Protein AF-A0A7S1MJ74-F1 (afdb_monomer)

Mean predicted aligned error: 15.21 Å

Radius of gyration: 23.69 Å; Cα contacts (8 Å, |Δi|>4): 285; chains: 1; bounding box: 49×56×58 Å

Organism: Alexandrium catenella (NCBI:txid2925)

Secondary structure (DSSP, 8-state):
------HHHHHHHHHHHHHHHHH---HHHHHHHHHHHHHHHTT-HHHHHHHHHHHHHH-TT-HHHHHHHHHHHHHHHHHS-SS--S-PPPPSSEEEEEEEE-TTSTTS--EEEEEEEE-TTS-EEEEEEEHHHHHHT----EEEE-HHHHHHHHHHHHHHHHH-TT-BSS-S-TT--S-SSPPEEEEEEETT---EEEEESS-HHHHHHHHHHHHHHHHTT--

Structure (mmCIF, N/CA/C/O backbone):
data_AF-A0A7S1MJ74-F1
#
_entry.id   AF-A0A7S1MJ74-F1
#
loop_
_atom_site.group_PDB
_atom_site.id
_atom_site.type_symbol
_atom_site.label_atom_id
_atom_site.label_alt_id
_atom_site.label_comp_id
_atom_site.label_asym_id
_atom_site.label_entity_id
_atom_site.label_seq_id
_atom_site.pdbx_PDB_ins_code
_atom_site.Cartn_x
_atom_site.Cartn_y
_atom_site.Cartn_z
_atom_site.occupancy
_atom_site.B_iso_or_equiv
_atom_site.auth_seq_id
_atom_site.auth_comp_id
_atom_site.auth_asym_id
_atom_site.auth_atom_id
_atom_site.pdbx_PDB_model_num
ATOM 1 N N . MET A 1 1 ? 7.301 38.097 -23.806 1.00 43.94 1 MET A N 1
ATOM 2 C CA . MET A 1 1 ? 6.920 36.871 -23.071 1.00 43.94 1 MET A CA 1
ATOM 3 C C . MET A 1 1 ? 6.854 35.722 -24.063 1.00 43.94 1 MET A C 1
ATOM 5 O O . MET A 1 1 ? 5.976 35.738 -24.909 1.00 43.94 1 MET A O 1
ATOM 9 N N . SER A 1 2 ? 7.781 34.767 -24.001 1.00 39.81 2 SER A N 1
ATOM 10 C CA . SER A 1 2 ? 7.619 33.467 -24.663 1.00 39.81 2 SER A CA 1
ATOM 11 C C . SER A 1 2 ? 8.256 32.416 -23.759 1.00 39.81 2 SER A C 1
ATOM 13 O O . SER A 1 2 ? 9.428 32.536 -23.403 1.00 39.81 2 SER A O 1
ATOM 15 N N . ARG A 1 3 ? 7.436 31.487 -23.259 1.00 42.16 3 ARG A N 1
ATOM 16 C CA . ARG A 1 3 ? 7.827 30.467 -22.280 1.00 42.16 3 ARG A CA 1
ATOM 17 C C . ARG A 1 3 ? 8.556 29.324 -22.984 1.00 42.16 3 ARG A C 1
ATOM 19 O O . ARG A 1 3 ? 8.124 28.844 -24.025 1.00 42.16 3 ARG A O 1
ATOM 26 N N . ALA A 1 4 ? 9.643 28.893 -22.355 1.00 49.34 4 ALA A N 1
ATOM 27 C CA . ALA A 1 4 ? 10.414 27.704 -22.673 1.00 49.34 4 ALA A CA 1
ATOM 28 C C . ALA A 1 4 ? 9.536 26.438 -22.704 1.00 49.34 4 ALA A C 1
ATOM 30 O O . ALA A 1 4 ? 8.756 26.194 -21.785 1.00 49.34 4 ALA A O 1
ATOM 31 N N . SER A 1 5 ? 9.676 25.613 -23.744 1.00 47.03 5 SER A N 1
ATOM 32 C CA . SER A 1 5 ? 9.124 24.243 -23.784 1.00 47.03 5 SER A CA 1
ATOM 33 C C . SER A 1 5 ? 9.980 23.256 -24.600 1.00 47.03 5 SER A C 1
ATOM 35 O O . SER A 1 5 ? 9.534 22.154 -24.890 1.00 47.03 5 SER A O 1
ATOM 37 N N . THR A 1 6 ? 11.220 23.598 -24.966 1.00 46.31 6 THR A N 1
ATOM 38 C CA . THR A 1 6 ? 12.045 22.790 -25.893 1.00 46.31 6 THR A CA 1
ATOM 39 C C . THR A 1 6 ? 13.003 21.793 -25.229 1.00 46.31 6 THR A C 1
ATOM 41 O O . THR A 1 6 ? 13.598 20.979 -25.925 1.00 46.31 6 THR A O 1
ATOM 44 N N . SER A 1 7 ? 13.153 21.794 -23.900 1.00 55.94 7 SER A N 1
ATOM 45 C CA . SER A 1 7 ? 14.239 21.044 -23.241 1.00 55.94 7 SER A CA 1
ATOM 46 C C . SER A 1 7 ? 13.987 19.535 -23.071 1.00 55.94 7 SER A C 1
ATOM 48 O O . SER A 1 7 ? 14.937 18.761 -23.113 1.00 55.94 7 SER A O 1
ATOM 50 N N . THR A 1 8 ? 12.740 19.081 -22.915 1.00 51.50 8 THR A N 1
ATOM 51 C CA . THR A 1 8 ? 12.438 17.658 -22.641 1.00 51.50 8 THR A CA 1
ATOM 52 C C . THR A 1 8 ? 12.180 16.820 -23.892 1.00 51.50 8 THR A C 1
ATOM 54 O O . THR A 1 8 ? 12.336 15.601 -23.848 1.00 51.50 8 THR A O 1
ATOM 57 N N . SER A 1 9 ? 11.797 17.449 -25.009 1.00 56.25 9 SER A N 1
ATOM 58 C CA . SER A 1 9 ? 11.616 16.750 -26.289 1.00 56.25 9 SER A CA 1
ATOM 59 C C . SER A 1 9 ? 12.957 16.368 -26.912 1.00 56.25 9 SER A C 1
ATOM 61 O O . SER A 1 9 ? 13.076 15.263 -27.432 1.00 56.25 9 SER A O 1
ATOM 63 N N . SER A 1 10 ? 13.973 17.234 -26.792 1.00 64.38 10 SER A N 1
ATOM 64 C CA . SER A 1 10 ? 15.303 16.956 -27.347 1.00 64.38 10 SER A CA 1
ATOM 65 C C . SER A 1 10 ? 15.966 15.775 -26.632 1.00 64.38 10 SER A C 1
ATOM 67 O O . SER A 1 10 ? 16.351 14.827 -27.301 1.00 64.38 10 SER A O 1
ATOM 69 N N . CYS A 1 11 ? 15.965 15.718 -25.291 1.00 65.31 11 CYS A N 1
ATOM 70 C CA . CYS A 1 11 ? 16.653 14.621 -24.589 1.00 65.31 11 CYS A CA 1
ATOM 71 C C . CYS A 1 11 ? 16.028 13.236 -24.838 1.00 65.31 11 CYS A C 1
ATOM 73 O O . CYS A 1 11 ? 16.711 12.213 -24.752 1.00 65.31 11 CYS A O 1
ATOM 75 N N . ARG A 1 12 ? 14.726 13.189 -25.152 1.00 74.69 12 ARG A N 1
ATOM 76 C CA . ARG A 1 12 ? 14.026 11.952 -25.511 1.00 74.69 12 ARG A CA 1
ATOM 77 C C . ARG A 1 12 ? 14.415 11.490 -26.910 1.00 74.69 12 ARG A C 1
ATOM 79 O O . ARG A 1 12 ? 14.633 10.299 -27.114 1.00 74.69 12 ARG A O 1
ATOM 86 N N . GLU A 1 13 ? 14.457 12.406 -27.868 1.00 79.00 13 GLU A N 1
ATOM 87 C CA . GLU A 1 13 ? 14.846 12.090 -29.243 1.00 79.00 13 GLU A CA 1
ATOM 88 C C . GLU A 1 13 ? 16.326 11.710 -29.328 1.00 79.00 13 GLU A C 1
ATOM 90 O O . GLU A 1 13 ? 16.648 10.732 -30.000 1.00 79.00 13 GLU A O 1
ATOM 95 N N . ASP A 1 14 ? 17.182 12.378 -28.552 1.00 80.94 14 ASP A N 1
ATOM 96 C CA . ASP A 1 14 ? 18.611 12.076 -28.445 1.00 80.94 14 ASP A CA 1
ATOM 97 C C . ASP A 1 14 ? 18.848 10.665 -27.871 1.00 80.94 14 ASP A C 1
ATOM 99 O O . ASP A 1 14 ? 19.636 9.896 -28.422 1.00 80.94 14 ASP A O 1
ATOM 103 N N . ASN A 1 15 ? 18.105 10.265 -26.829 1.00 78.12 15 ASN A N 1
ATOM 104 C CA . ASN A 1 15 ? 18.181 8.904 -26.276 1.00 78.12 15 ASN A CA 1
ATOM 105 C C . ASN A 1 15 ? 17.670 7.837 -27.251 1.00 78.12 15 ASN A C 1
ATOM 107 O O . ASN A 1 15 ? 18.287 6.787 -27.416 1.00 78.12 15 ASN A O 1
ATOM 111 N N . ILE A 1 16 ? 16.554 8.099 -27.937 1.00 85.12 16 ILE A N 1
ATOM 112 C CA . ILE A 1 16 ? 16.034 7.164 -28.942 1.00 85.12 16 ILE A CA 1
ATOM 113 C C . ILE A 1 16 ? 17.048 7.006 -30.086 1.00 85.12 16 ILE A C 1
ATOM 115 O O . ILE A 1 16 ? 17.321 5.882 -30.508 1.00 85.12 16 ILE A O 1
ATOM 119 N N . ALA A 1 17 ? 17.648 8.103 -30.556 1.00 85.12 17 ALA A N 1
ATOM 120 C CA . ALA A 1 17 ? 18.680 8.080 -31.589 1.00 85.12 17 ALA A CA 1
ATOM 121 C C . ALA A 1 17 ? 19.947 7.337 -31.133 1.00 85.12 17 ALA A C 1
ATOM 123 O O . ALA A 1 17 ? 20.528 6.573 -31.911 1.00 85.12 17 ALA A O 1
ATOM 124 N N . TYR A 1 18 ? 20.345 7.502 -29.869 1.00 86.12 18 TYR A N 1
ATOM 125 C CA . TYR A 1 18 ? 21.451 6.760 -29.272 1.00 86.12 18 TYR A CA 1
ATOM 126 C C . TYR A 1 18 ? 21.197 5.248 -29.302 1.00 86.12 18 TYR A C 1
ATOM 128 O O . TYR A 1 18 ? 22.049 4.502 -29.781 1.00 86.12 18 TYR A O 1
ATOM 136 N N . PHE A 1 19 ? 20.013 4.790 -28.890 1.00 84.75 19 PHE A N 1
ATOM 137 C CA . PHE A 1 19 ? 19.680 3.362 -28.877 1.00 84.75 19 PHE A CA 1
ATOM 138 C C . PHE A 1 19 ? 19.541 2.760 -30.276 1.00 84.75 19 PHE A C 1
ATOM 140 O O . PHE A 1 19 ? 19.975 1.632 -30.517 1.00 84.75 19 PHE A O 1
ATOM 147 N N . MET A 1 20 ? 18.982 3.514 -31.223 1.00 89.12 20 MET A N 1
ATOM 148 C CA . MET A 1 20 ? 18.904 3.073 -32.616 1.00 89.12 20 MET A CA 1
ATOM 149 C C . MET A 1 20 ? 20.298 2.923 -33.239 1.00 89.12 20 MET A C 1
ATOM 151 O O . MET A 1 20 ? 20.579 1.914 -33.882 1.00 89.12 20 MET A O 1
ATOM 155 N N . SER A 1 21 ? 21.185 3.902 -33.030 1.00 84.50 21 SER A N 1
ATOM 156 C CA . SER A 1 21 ? 22.529 3.894 -33.624 1.00 84.50 21 SER A CA 1
ATOM 157 C C . SER A 1 21 ? 23.482 2.916 -32.936 1.00 84.50 21 SER A C 1
ATOM 159 O O . SER A 1 21 ? 24.170 2.153 -33.608 1.00 84.50 21 SER A O 1
ATOM 161 N N . SER A 1 22 ? 23.499 2.901 -31.605 1.00 78.88 22 SER A N 1
ATOM 162 C CA . SER A 1 22 ? 24.468 2.130 -30.825 1.00 78.88 22 SER A CA 1
ATOM 163 C C . SER A 1 22 ? 24.096 0.658 -30.702 1.00 78.88 22 SER A C 1
ATOM 165 O O . SER A 1 22 ? 24.973 -0.169 -30.465 1.00 78.88 22 SER A O 1
ATOM 167 N N . HIS A 1 23 ? 22.806 0.314 -30.765 1.00 75.62 23 HIS A N 1
ATOM 168 C CA . HIS A 1 23 ? 22.325 -1.045 -30.469 1.00 75.62 23 HIS A CA 1
ATOM 169 C C . HIS A 1 23 ? 21.552 -1.667 -31.638 1.00 75.62 23 HIS A C 1
ATOM 171 O O . HIS A 1 23 ? 21.008 -2.760 -31.497 1.00 75.62 23 HIS A O 1
ATOM 177 N N . GLY A 1 24 ? 21.502 -0.985 -32.790 1.00 83.56 24 GLY A N 1
ATOM 178 C CA . GLY A 1 24 ? 20.823 -1.472 -33.992 1.00 83.56 24 GLY A CA 1
ATOM 179 C C . GLY A 1 24 ? 19.318 -1.670 -33.804 1.00 83.56 24 GLY A C 1
ATOM 180 O O . GLY A 1 24 ? 18.709 -2.472 -34.510 1.00 83.56 24 GLY A O 1
ATOM 181 N N . LEU A 1 25 ? 18.724 -0.983 -32.826 1.00 90.25 25 LEU A N 1
ATOM 182 C CA . LEU A 1 25 ? 17.316 -1.137 -32.491 1.00 90.25 25 LEU A CA 1
ATOM 183 C C . LEU A 1 25 ? 16.441 -0.382 -33.490 1.00 90.25 25 LEU A C 1
ATOM 185 O O . LEU A 1 25 ? 16.777 0.711 -33.948 1.00 90.25 25 LEU A O 1
ATOM 189 N N . ASP A 1 26 ? 15.266 -0.935 -33.781 1.00 91.81 26 ASP A N 1
ATOM 190 C CA . ASP A 1 26 ? 14.216 -0.154 -34.423 1.00 91.81 26 ASP A CA 1
ATOM 191 C C . ASP A 1 26 ? 13.689 0.925 -33.462 1.00 91.81 26 ASP A C 1
ATOM 193 O O . ASP A 1 26 ? 13.859 0.859 -32.239 1.00 91.81 26 ASP A O 1
ATOM 197 N N . ARG A 1 27 ? 13.026 1.936 -34.025 1.00 89.19 27 ARG A N 1
ATOM 198 C CA . ARG A 1 27 ? 12.541 3.095 -33.270 1.00 89.19 27 ARG A CA 1
ATOM 199 C C . ARG A 1 27 ? 11.572 2.716 -32.148 1.00 89.19 27 ARG A C 1
ATOM 201 O O . ARG A 1 27 ? 11.570 3.385 -31.114 1.00 89.19 27 ARG A O 1
ATOM 208 N N . ASP A 1 28 ? 10.754 1.683 -32.326 1.00 90.25 28 ASP A N 1
ATOM 2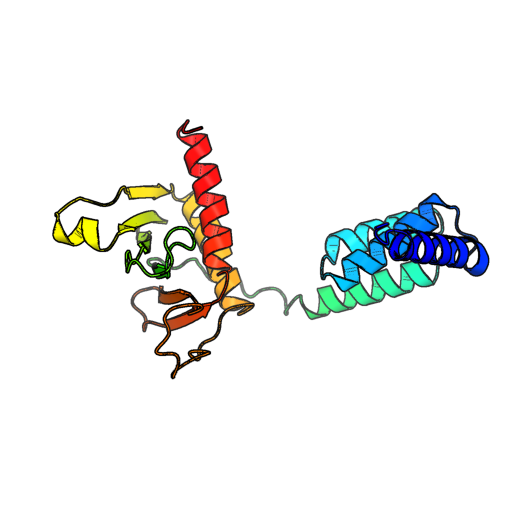09 C CA . ASP A 1 28 ? 9.807 1.262 -31.296 1.00 90.25 28 ASP A CA 1
ATOM 210 C C . ASP A 1 28 ? 10.551 0.570 -30.157 1.00 90.25 28 ASP A C 1
ATOM 212 O O . ASP A 1 28 ? 10.309 0.869 -28.991 1.00 90.25 28 ASP A O 1
ATOM 216 N N . SER A 1 29 ? 11.512 -0.295 -30.478 1.00 91.44 29 SER A N 1
ATOM 217 C CA . SER A 1 29 ? 12.351 -0.963 -29.479 1.00 91.44 29 SER A CA 1
ATOM 218 C C . SER A 1 29 ? 13.209 0.034 -28.689 1.00 91.44 29 SER A C 1
ATOM 220 O O . SER A 1 29 ? 13.280 -0.060 -27.465 1.00 91.44 29 SER A O 1
ATOM 222 N N . ALA A 1 30 ? 13.761 1.059 -29.344 1.00 91.50 30 ALA A N 1
ATOM 223 C CA . ALA A 1 30 ? 14.459 2.163 -28.681 1.00 91.50 30 ALA A CA 1
ATOM 224 C C . ALA A 1 30 ? 13.535 2.978 -27.751 1.00 91.50 30 ALA A C 1
ATOM 226 O O . ALA A 1 30 ? 13.932 3.370 -26.654 1.00 91.50 30 ALA A O 1
ATOM 227 N N . GLN A 1 31 ? 12.275 3.200 -28.144 1.00 89.38 31 GLN A N 1
ATOM 228 C CA . GLN A 1 31 ? 11.283 3.852 -27.281 1.00 89.38 31 GLN A CA 1
ATOM 229 C C . GLN A 1 31 ? 10.906 3.003 -26.065 1.00 89.38 31 GLN A C 1
ATOM 231 O O . GLN A 1 31 ? 10.719 3.551 -24.977 1.00 89.38 31 GLN A O 1
ATOM 236 N N . LEU A 1 32 ? 10.762 1.687 -26.244 1.00 91.75 32 LEU A N 1
ATOM 237 C CA . LEU A 1 32 ? 10.473 0.756 -25.155 1.00 91.75 32 LEU A CA 1
ATOM 238 C C . LEU A 1 32 ? 11.631 0.715 -24.154 1.00 91.75 32 LEU A C 1
ATOM 240 O O . LEU A 1 32 ? 11.372 0.758 -22.954 1.00 91.75 32 LEU A O 1
ATOM 244 N N . LEU A 1 33 ? 12.875 0.711 -24.643 1.00 92.06 33 LEU A N 1
ATOM 245 C CA . LEU A 1 33 ? 14.080 0.741 -23.815 1.00 92.06 33 LEU A CA 1
ATOM 246 C C . LEU A 1 33 ? 14.133 2.020 -22.964 1.00 92.06 33 LEU A C 1
ATOM 248 O O . LEU A 1 33 ? 14.121 1.936 -21.739 1.00 92.06 33 LEU A O 1
ATOM 252 N N . HIS A 1 34 ? 14.016 3.192 -23.598 1.00 91.19 34 HIS A N 1
ATOM 253 C CA . HIS A 1 34 ? 13.990 4.478 -22.892 1.00 91.19 34 HIS A CA 1
ATOM 254 C C . HIS A 1 34 ? 12.833 4.582 -21.881 1.00 91.19 34 HIS A C 1
ATOM 256 O O . HIS A 1 34 ? 12.972 5.128 -20.786 1.00 91.19 34 HIS A O 1
ATOM 262 N N . ARG A 1 35 ? 11.646 4.064 -22.227 1.00 91.31 35 ARG A N 1
ATOM 263 C CA . ARG A 1 35 ? 10.507 4.046 -21.300 1.00 91.31 35 ARG A CA 1
ATOM 264 C C . ARG A 1 35 ? 10.762 3.118 -20.112 1.00 91.31 35 ARG A C 1
ATOM 266 O O . ARG A 1 35 ? 10.365 3.471 -19.005 1.00 91.31 35 ARG A O 1
ATOM 273 N N . GLY A 1 36 ? 11.390 1.965 -20.343 1.00 93.69 36 GLY A N 1
ATOM 274 C CA . GLY A 1 36 ? 11.788 1.017 -19.305 1.00 93.69 36 GLY A CA 1
ATOM 275 C C . GLY A 1 36 ? 12.727 1.655 -18.284 1.00 93.69 36 GLY A C 1
ATOM 276 O O . GLY A 1 36 ? 12.435 1.603 -17.092 1.00 93.69 36 GLY A O 1
ATOM 277 N N . GLU A 1 37 ? 13.765 2.356 -18.744 1.00 92.69 37 GLU A N 1
ATOM 278 C CA . GLU A 1 37 ? 14.720 3.069 -17.878 1.00 92.69 37 GLU A CA 1
ATOM 279 C C . GLU A 1 37 ? 14.022 4.101 -16.991 1.00 92.69 37 GLU A C 1
ATOM 281 O O . GLU A 1 37 ? 14.155 4.084 -15.770 1.00 92.69 37 GLU A O 1
ATOM 286 N N . ARG A 1 38 ? 13.159 4.938 -17.577 1.00 89.56 38 ARG A N 1
ATOM 287 C CA . ARG A 1 38 ? 12.408 5.941 -16.804 1.00 89.56 38 ARG A CA 1
ATOM 288 C C . ARG A 1 38 ? 11.454 5.338 -15.777 1.00 89.56 38 ARG A C 1
ATOM 290 O O . ARG A 1 38 ? 11.084 6.012 -14.817 1.00 89.56 38 ARG A O 1
ATOM 297 N N . LEU A 1 39 ? 10.970 4.120 -16.005 1.00 85.19 39 LEU A N 1
ATOM 298 C CA . LEU A 1 39 ? 10.113 3.412 -15.052 1.00 85.19 39 LEU A CA 1
ATOM 299 C C . LEU A 1 39 ? 10.937 2.775 -13.940 1.00 85.19 39 LEU A C 1
ATOM 301 O O . LEU A 1 39 ? 10.520 2.829 -12.785 1.00 85.19 39 LEU A O 1
ATOM 305 N N . GLN A 1 40 ? 12.116 2.253 -14.271 1.00 89.94 40 GLN A N 1
ATOM 306 C CA . GLN A 1 40 ? 13.092 1.769 -13.303 1.00 89.94 40 GLN A CA 1
ATOM 307 C C . GLN A 1 40 ? 13.539 2.893 -12.358 1.00 89.94 40 GLN A C 1
ATOM 309 O O . GLN A 1 40 ? 13.464 2.715 -11.146 1.00 89.94 40 GLN A O 1
ATOM 314 N N . GLU A 1 41 ? 13.881 4.076 -12.881 1.00 85.69 41 GLU A N 1
ATOM 315 C CA . GLU A 1 41 ? 14.218 5.272 -12.083 1.00 85.69 41 GLU A CA 1
ATOM 316 C C . GLU A 1 41 ? 13.092 5.691 -11.124 1.00 85.69 41 GLU A C 1
ATOM 318 O O . GLU A 1 41 ? 13.340 6.241 -10.054 1.00 85.69 41 GLU A O 1
ATOM 323 N N . LYS A 1 42 ? 11.835 5.422 -11.497 1.00 81.50 42 LYS A N 1
ATOM 324 C CA . LYS A 1 42 ? 10.643 5.704 -10.683 1.00 81.50 42 LYS A CA 1
ATOM 325 C C . LYS A 1 42 ? 10.255 4.561 -9.740 1.00 81.50 42 LYS A C 1
ATOM 327 O O . LYS A 1 42 ? 9.205 4.641 -9.107 1.00 81.50 42 LYS A O 1
ATOM 332 N N . GLY A 1 43 ? 11.036 3.482 -9.689 1.00 84.69 43 GLY A N 1
ATOM 333 C CA . GLY A 1 43 ? 10.751 2.298 -8.875 1.00 84.69 43 GLY A CA 1
ATOM 334 C C . GLY A 1 43 ? 9.596 1.423 -9.384 1.00 84.69 43 GLY A C 1
ATOM 335 O O . GLY A 1 43 ? 9.167 0.511 -8.683 1.00 84.69 43 GLY A O 1
ATOM 336 N N . GLN A 1 44 ? 9.084 1.653 -10.597 1.00 86.31 44 GLN A N 1
ATOM 337 C CA . GLN A 1 44 ? 7.991 0.875 -11.20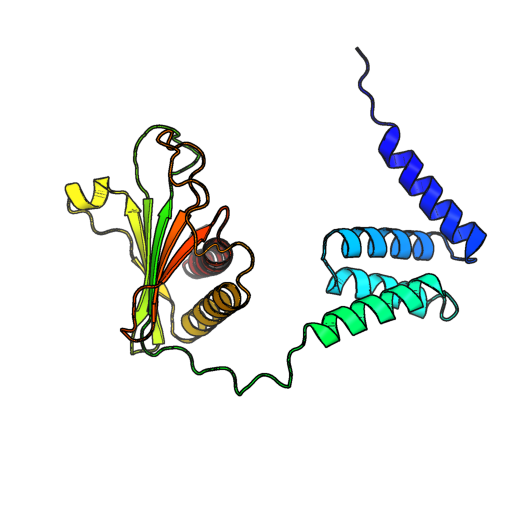2 1.00 86.31 44 GLN A CA 1
ATOM 338 C C . GLN A 1 44 ? 8.537 -0.377 -11.911 1.00 86.31 44 GLN A C 1
ATOM 340 O O . GLN A 1 44 ? 8.433 -0.527 -13.131 1.00 86.31 44 GLN A O 1
ATOM 345 N N . LEU A 1 45 ? 9.155 -1.263 -11.127 1.00 90.06 45 LEU A N 1
ATOM 346 C CA . LEU A 1 45 ? 10.013 -2.349 -11.612 1.00 90.06 45 LEU A CA 1
ATOM 347 C C . LEU A 1 45 ? 9.287 -3.396 -12.467 1.00 90.06 45 LEU A C 1
ATOM 349 O O . LEU A 1 45 ? 9.807 -3.775 -13.514 1.00 90.06 45 LEU A O 1
ATOM 353 N N . ASP A 1 46 ? 8.063 -3.795 -12.107 1.00 86.50 46 ASP A N 1
ATOM 354 C CA . ASP A 1 46 ? 7.276 -4.760 -12.896 1.00 86.50 46 ASP A CA 1
ATOM 355 C C . ASP A 1 46 ? 6.985 -4.252 -14.316 1.00 86.50 46 ASP A C 1
ATOM 357 O O . ASP A 1 46 ? 7.083 -4.985 -15.305 1.00 86.50 46 ASP A O 1
ATOM 361 N N . GLN A 1 47 ? 6.647 -2.964 -14.435 1.00 80.69 47 GLN A N 1
ATOM 362 C CA . GLN A 1 47 ? 6.362 -2.337 -15.725 1.00 80.69 47 GLN A CA 1
ATOM 363 C C . GLN A 1 47 ? 7.638 -2.115 -16.540 1.00 80.69 47 GLN A C 1
ATOM 365 O O . GLN A 1 47 ? 7.614 -2.287 -17.760 1.00 80.69 47 GLN A O 1
ATOM 370 N N . ALA A 1 48 ? 8.748 -1.766 -15.884 1.00 91.69 48 ALA A N 1
ATOM 371 C CA . ALA A 1 48 ? 10.054 -1.669 -16.530 1.00 91.69 48 ALA A CA 1
ATOM 372 C C . ALA A 1 48 ? 10.476 -3.028 -17.120 1.00 91.69 48 ALA A C 1
ATOM 374 O O . ALA A 1 48 ? 10.814 -3.113 -18.303 1.00 91.69 48 ALA A O 1
ATOM 375 N N . LEU A 1 49 ? 10.337 -4.107 -16.341 1.00 95.00 49 LEU A N 1
ATOM 376 C CA . LEU A 1 49 ? 10.656 -5.474 -16.753 1.00 95.00 49 LEU A CA 1
ATOM 377 C C . LEU A 1 49 ? 9.852 -5.917 -17.985 1.00 95.00 49 LEU A C 1
ATOM 379 O O . LEU A 1 49 ? 10.406 -6.530 -18.899 1.00 95.00 49 LEU A O 1
ATOM 383 N N . LEU A 1 50 ? 8.558 -5.575 -18.046 1.00 92.88 50 LEU A N 1
ATOM 384 C CA . LEU A 1 50 ? 7.709 -5.843 -19.212 1.00 92.88 50 LEU A CA 1
ATOM 385 C C . LEU A 1 50 ? 8.278 -5.196 -20.483 1.00 92.88 50 LEU A C 1
ATOM 387 O O . LEU A 1 50 ? 8.312 -5.832 -21.538 1.00 92.88 50 LEU A O 1
ATOM 391 N N . TYR A 1 51 ? 8.712 -3.937 -20.402 1.00 91.56 51 TYR A N 1
ATOM 392 C CA . TYR A 1 51 ? 9.244 -3.228 -21.563 1.00 91.56 51 TYR A CA 1
ATOM 393 C C . TYR A 1 51 ? 10.598 -3.771 -22.005 1.00 91.56 51 TYR A C 1
ATOM 395 O O . TYR A 1 51 ? 10.780 -3.993 -23.201 1.00 91.56 51 TYR A O 1
ATOM 403 N N . PHE A 1 52 ? 11.499 -4.078 -21.072 1.00 95.75 52 PHE A N 1
ATOM 404 C CA . PHE A 1 52 ? 12.783 -4.682 -21.421 1.00 95.75 52 PHE A CA 1
ATOM 405 C C . PHE A 1 52 ? 12.626 -6.078 -22.037 1.00 95.75 52 PHE A C 1
ATOM 407 O O . PHE A 1 52 ? 13.278 -6.381 -23.034 1.00 95.75 52 PHE A O 1
ATOM 414 N N . ARG A 1 53 ? 11.695 -6.904 -21.538 1.00 95.50 53 ARG A N 1
ATOM 415 C CA . ARG A 1 53 ? 11.380 -8.207 -22.151 1.00 95.50 53 ARG A CA 1
ATOM 416 C C . ARG A 1 53 ? 10.839 -8.066 -23.572 1.00 95.50 53 ARG A C 1
ATOM 418 O O . ARG A 1 53 ? 11.306 -8.772 -24.453 1.00 95.50 53 ARG A O 1
ATOM 425 N N . ARG A 1 54 ? 9.963 -7.090 -23.837 1.00 93.62 54 ARG A N 1
ATOM 426 C CA . ARG A 1 54 ? 9.482 -6.814 -25.206 1.00 93.62 54 ARG A CA 1
ATOM 427 C C . ARG A 1 54 ? 10.594 -6.375 -26.160 1.00 93.62 54 ARG A C 1
ATOM 429 O O . ARG A 1 54 ? 10.521 -6.683 -27.347 1.00 93.62 54 ARG A O 1
ATOM 436 N N . VAL A 1 55 ? 11.601 -5.650 -25.665 1.00 95.81 55 VAL A N 1
ATOM 437 C CA . VAL A 1 55 ? 12.798 -5.332 -26.461 1.00 95.81 55 VAL A CA 1
ATOM 438 C C . VAL A 1 55 ? 13.569 -6.613 -26.769 1.00 95.81 55 VAL A C 1
ATOM 440 O O . VAL A 1 55 ? 13.936 -6.814 -27.919 1.00 95.81 55 VAL A O 1
ATOM 443 N N . LEU A 1 56 ? 13.746 -7.508 -25.792 1.00 95.81 56 LEU A N 1
ATOM 444 C CA . LEU A 1 56 ? 14.422 -8.797 -25.985 1.00 95.81 56 LEU A CA 1
ATOM 445 C C . LEU A 1 56 ? 13.652 -9.769 -26.893 1.00 95.81 56 LEU A C 1
ATOM 447 O O . L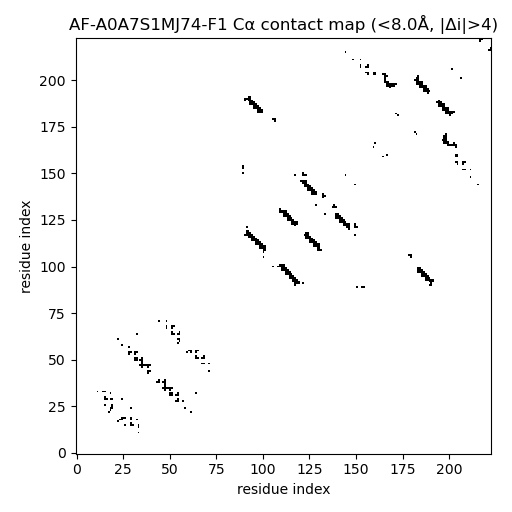EU A 1 56 ? 14.288 -10.523 -27.623 1.00 95.81 56 LEU A O 1
ATOM 451 N N . ASP A 1 57 ? 12.319 -9.724 -26.911 1.00 94.69 57 ASP A N 1
ATOM 452 C CA . ASP A 1 57 ? 11.495 -10.537 -27.818 1.00 94.69 57 ASP A CA 1
ATOM 453 C C . ASP A 1 57 ? 11.759 -10.186 -29.292 1.00 94.69 57 ASP A C 1
ATOM 455 O O . ASP A 1 57 ? 11.714 -11.049 -30.168 1.00 94.69 57 ASP A O 1
ATOM 459 N N . ARG A 1 58 ? 12.037 -8.906 -29.574 1.00 93.88 58 ARG A N 1
ATOM 460 C CA . ARG A 1 58 ? 12.333 -8.398 -30.925 1.00 93.88 58 ARG A CA 1
ATOM 461 C C . ARG A 1 58 ? 13.823 -8.425 -31.244 1.00 93.88 58 ARG A C 1
ATOM 463 O O . ARG A 1 58 ? 14.211 -8.723 -32.368 1.00 93.88 58 ARG A O 1
ATOM 470 N N . HIS A 1 59 ? 14.644 -8.127 -30.243 1.00 91.25 59 HIS A N 1
ATOM 471 C CA . HIS A 1 59 ? 16.095 -8.018 -30.326 1.00 91.25 59 HIS A CA 1
ATOM 472 C C . HIS A 1 59 ? 16.740 -8.848 -29.215 1.00 91.25 59 HIS A C 1
ATOM 474 O O . HIS A 1 59 ? 17.232 -8.288 -28.230 1.00 91.25 59 HIS A O 1
ATOM 480 N N . PRO A 1 60 ? 16.810 -10.185 -29.368 1.00 92.00 60 PRO A N 1
ATOM 481 C CA . PRO A 1 60 ? 17.375 -11.063 -28.342 1.00 92.00 60 PRO A CA 1
ATOM 482 C C . PRO A 1 60 ? 18.824 -10.713 -27.982 1.00 92.00 60 PRO A C 1
ATOM 484 O O . PRO A 1 60 ? 19.275 -10.990 -26.873 1.00 92.00 60 PRO A O 1
ATOM 487 N N . GLY A 1 61 ? 19.559 -10.089 -28.910 1.00 90.75 61 GLY A N 1
ATOM 488 C CA . GLY A 1 61 ? 20.936 -9.626 -28.737 1.00 90.75 61 GLY A CA 1
ATOM 489 C C . GLY A 1 61 ? 21.100 -8.278 -28.025 1.00 90.75 61 GLY A C 1
ATOM 490 O O . GLY A 1 61 ? 22.237 -7.858 -27.833 1.00 90.75 61 GLY A O 1
ATOM 491 N N . CYS A 1 62 ? 20.019 -7.594 -27.631 1.00 93.19 62 CYS A N 1
ATOM 492 C CA . CYS A 1 62 ? 20.110 -6.301 -26.952 1.00 93.19 62 CYS A CA 1
ATOM 493 C C . CYS A 1 62 ? 20.707 -6.467 -25.543 1.00 93.19 62 CYS A C 1
ATOM 495 O O . CYS A 1 62 ? 20.027 -6.897 -24.609 1.00 93.19 62 CYS A O 1
ATOM 497 N N . VAL A 1 63 ? 21.995 -6.138 -25.400 1.00 93.06 63 VAL A N 1
ATOM 498 C CA . VAL A 1 63 ? 22.739 -6.267 -24.136 1.00 93.06 63 VAL A CA 1
ATOM 499 C C . VAL A 1 63 ? 22.133 -5.378 -23.053 1.00 93.06 63 VAL A C 1
ATOM 501 O O . VAL A 1 63 ? 21.914 -5.857 -21.948 1.00 93.06 63 VAL A O 1
ATOM 504 N N . GLU A 1 64 ? 21.773 -4.139 -23.387 1.00 92.25 64 GLU A N 1
ATOM 505 C CA . GLU A 1 64 ? 21.214 -3.167 -22.439 1.00 92.25 64 GLU A CA 1
ATO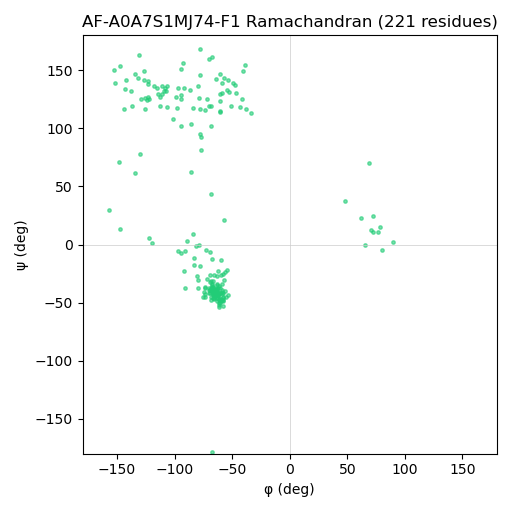M 506 C C . GLU A 1 64 ? 19.909 -3.660 -21.797 1.00 92.25 64 GLU A C 1
ATOM 508 O O . GLU A 1 64 ? 19.767 -3.703 -20.574 1.00 92.25 64 GLU A O 1
ATOM 513 N N . ALA A 1 65 ? 18.969 -4.142 -22.619 1.00 94.38 65 ALA A N 1
ATOM 514 C CA . ALA A 1 65 ? 17.715 -4.704 -22.127 1.00 94.38 65 ALA A CA 1
ATOM 515 C C . ALA A 1 65 ? 17.952 -5.947 -21.254 1.00 94.38 65 ALA A C 1
ATOM 517 O O . ALA A 1 65 ? 17.271 -6.138 -20.248 1.00 94.38 65 ALA A O 1
ATOM 518 N N . ARG A 1 66 ? 18.933 -6.787 -21.610 1.00 96.62 66 ARG A N 1
ATOM 519 C CA . ARG A 1 66 ? 19.285 -7.986 -20.838 1.00 96.62 66 ARG A CA 1
ATOM 520 C C . ARG A 1 66 ? 19.875 -7.629 -19.479 1.00 96.62 66 ARG A C 1
ATOM 522 O O . ARG A 1 66 ? 19.443 -8.195 -18.480 1.00 96.62 66 ARG A O 1
ATOM 529 N N . THR A 1 67 ? 20.809 -6.681 -19.441 1.00 95.88 67 THR A N 1
ATOM 530 C CA . THR A 1 67 ? 21.420 -6.182 -18.204 1.00 95.88 67 THR A CA 1
ATOM 531 C C . THR A 1 67 ? 20.356 -5.624 -17.266 1.00 95.88 67 THR A C 1
ATOM 533 O O . THR A 1 67 ? 20.308 -6.020 -16.103 1.00 95.88 67 THR A O 1
ATOM 536 N N . ASN A 1 68 ? 19.445 -4.791 -17.775 1.00 95.75 68 ASN A N 1
ATOM 537 C CA . ASN A 1 68 ? 18.369 -4.225 -16.963 1.00 95.75 68 ASN A CA 1
ATOM 538 C C . ASN A 1 68 ? 17.369 -5.285 -16.472 1.00 95.75 68 ASN A C 1
ATOM 540 O O . ASN A 1 68 ? 16.942 -5.225 -15.320 1.00 95.75 68 ASN A O 1
ATOM 544 N N . VAL A 1 69 ? 17.036 -6.302 -17.281 1.00 96.69 69 VAL A N 1
ATOM 545 C CA . VAL A 1 69 ? 16.219 -7.440 -16.816 1.00 96.69 69 VAL A CA 1
ATOM 546 C C . VAL A 1 69 ? 16.906 -8.184 -15.681 1.00 96.69 69 VAL A C 1
ATOM 548 O O . VAL A 1 69 ? 16.248 -8.455 -14.679 1.00 96.69 69 VAL A O 1
ATOM 551 N N . THR A 1 70 ? 18.195 -8.505 -15.813 1.00 96.56 70 THR A N 1
ATOM 552 C CA . THR A 1 70 ? 18.950 -9.200 -14.764 1.00 96.56 70 THR A CA 1
ATOM 553 C C . THR A 1 70 ? 18.996 -8.367 -13.490 1.00 96.56 70 THR A C 1
ATOM 555 O O . THR A 1 70 ? 18.588 -8.862 -12.451 1.00 96.56 70 THR A O 1
ATOM 558 N N . LEU A 1 71 ? 19.374 -7.086 -13.570 1.00 94.31 71 LEU A N 1
ATOM 559 C CA . LEU A 1 71 ? 19.437 -6.197 -12.404 1.00 94.31 71 LEU A CA 1
ATOM 560 C C . LEU A 1 71 ? 18.092 -6.081 -11.685 1.00 94.31 71 LEU A C 1
ATOM 562 O O . LEU A 1 71 ? 18.037 -6.191 -10.463 1.00 94.31 71 LEU A O 1
ATOM 566 N N . ILE A 1 72 ? 17.003 -5.878 -12.430 1.00 93.31 72 ILE A N 1
ATOM 567 C CA . ILE A 1 72 ? 15.666 -5.783 -11.840 1.00 93.31 72 ILE A CA 1
ATOM 568 C C . ILE A 1 72 ? 15.253 -7.123 -11.236 1.00 93.31 72 ILE A C 1
ATOM 570 O O . ILE A 1 72 ? 14.721 -7.146 -10.132 1.00 93.31 72 ILE A O 1
ATOM 574 N N . THR A 1 73 ? 15.506 -8.231 -11.931 1.00 92.06 73 THR A N 1
ATOM 575 C CA . THR A 1 73 ? 15.151 -9.570 -11.448 1.00 92.06 73 THR A CA 1
ATOM 576 C C . THR A 1 73 ? 15.935 -9.913 -10.189 1.00 92.06 73 THR A C 1
ATOM 578 O O . THR A 1 73 ? 15.336 -10.356 -9.221 1.00 92.06 73 THR A O 1
ATOM 581 N N . ASP A 1 74 ? 17.236 -9.641 -10.152 1.00 90.44 74 ASP A N 1
ATOM 582 C CA . ASP A 1 74 ? 18.086 -9.860 -8.983 1.00 90.44 74 ASP A CA 1
ATOM 583 C C . ASP A 1 74 ? 17.675 -8.956 -7.824 1.00 90.44 74 ASP A C 1
ATOM 585 O O . ASP A 1 74 ? 17.595 -9.418 -6.693 1.00 90.44 74 ASP A O 1
ATOM 589 N N . PHE A 1 75 ? 17.335 -7.693 -8.089 1.00 86.12 75 PHE A N 1
ATOM 590 C CA . PHE A 1 75 ? 16.822 -6.781 -7.069 1.00 86.12 75 PHE A CA 1
ATOM 591 C C . PHE A 1 75 ? 15.464 -7.237 -6.519 1.00 86.12 75 PHE A C 1
ATOM 593 O O . PHE A 1 75 ? 15.246 -7.223 -5.311 1.00 86.12 75 PHE A O 1
ATOM 600 N N . MET A 1 76 ? 14.548 -7.679 -7.381 1.00 84.00 76 MET A N 1
ATOM 601 C CA . MET A 1 76 ? 13.249 -8.220 -6.972 1.00 84.00 76 MET A CA 1
ATOM 602 C C . MET A 1 76 ? 13.396 -9.554 -6.233 1.00 84.00 76 MET A C 1
ATOM 604 O O . MET A 1 76 ? 12.687 -9.777 -5.256 1.00 84.00 76 MET A O 1
ATOM 608 N N . ASN A 1 77 ? 14.343 -10.398 -6.648 1.00 82.31 77 ASN A N 1
ATOM 609 C CA . ASN A 1 77 ? 14.682 -11.669 -6.009 1.00 82.31 77 ASN A CA 1
ATOM 610 C C . ASN A 1 77 ? 15.359 -11.458 -4.652 1.00 82.31 77 ASN A C 1
ATOM 612 O O . ASN A 1 77 ? 15.049 -12.154 -3.697 1.00 82.31 77 ASN A O 1
ATOM 616 N N . ALA A 1 78 ? 16.233 -10.459 -4.534 1.00 73.12 78 ALA A N 1
ATOM 617 C CA . ALA A 1 78 ? 16.842 -10.058 -3.269 1.00 73.12 78 ALA A CA 1
ATOM 618 C C . ALA A 1 78 ? 15.823 -9.407 -2.314 1.00 73.12 78 ALA A C 1
ATOM 620 O O . ALA A 1 78 ? 15.993 -9.479 -1.100 1.00 73.12 78 ALA A O 1
ATOM 621 N N . ARG A 1 79 ? 14.752 -8.798 -2.848 1.00 64.06 79 ARG A N 1
ATOM 622 C CA . ARG A 1 79 ? 13.586 -8.331 -2.074 1.00 64.06 79 ARG A CA 1
ATOM 623 C C . ARG A 1 79 ? 12.565 -9.427 -1.793 1.00 64.06 79 ARG A C 1
ATOM 625 O O . ARG A 1 79 ? 11.749 -9.261 -0.891 1.00 64.06 79 ARG A O 1
ATOM 632 N N . THR A 1 80 ? 12.599 -10.544 -2.519 1.00 52.31 80 THR A N 1
ATOM 633 C CA . THR A 1 80 ? 11.882 -11.743 -2.093 1.00 52.31 80 THR A CA 1
ATOM 634 C C . THR A 1 80 ? 12.716 -12.360 -0.984 1.00 52.31 80 THR A C 1
ATOM 636 O O . THR A 1 80 ? 13.658 -13.115 -1.208 1.00 52.31 80 THR A O 1
ATOM 639 N N . LEU A 1 81 ? 12.369 -11.968 0.242 1.00 48.94 81 LEU A N 1
ATOM 640 C CA . LEU A 1 81 ? 12.724 -12.671 1.467 1.00 48.94 81 LEU A CA 1
ATOM 641 C C . LEU A 1 81 ? 12.639 -14.200 1.251 1.00 48.94 81 LEU A C 1
ATOM 643 O O . LEU A 1 81 ? 11.879 -14.647 0.379 1.00 48.94 81 LEU A O 1
ATOM 647 N N . PRO A 1 82 ? 13.390 -15.009 2.033 1.00 48.41 82 PRO A N 1
ATOM 648 C CA . PRO A 1 82 ? 13.239 -16.470 2.053 1.00 48.41 82 PRO A CA 1
ATOM 649 C C . PRO A 1 82 ? 11.756 -16.858 1.996 1.00 48.41 82 PRO A C 1
ATOM 651 O O . PRO A 1 82 ? 10.945 -16.068 2.484 1.00 48.41 82 PRO A O 1
ATOM 654 N N . PRO A 1 83 ? 11.403 -18.023 1.400 1.00 46.78 83 PRO A N 1
ATOM 655 C CA . PRO A 1 83 ? 10.015 -18.419 1.149 1.00 46.78 83 PRO A CA 1
ATOM 656 C C . PRO A 1 83 ? 9.162 -17.983 2.324 1.00 46.78 83 PRO A C 1
ATOM 658 O O . PRO A 1 83 ? 9.480 -18.384 3.446 1.00 46.78 83 PRO A O 1
ATOM 661 N N . LEU A 1 84 ? 8.212 -17.072 2.050 1.00 43.66 84 LEU A N 1
ATOM 662 C CA . LEU A 1 84 ? 7.482 -16.347 3.086 1.00 43.66 84 LEU A CA 1
ATOM 663 C C . LEU A 1 84 ? 7.147 -17.346 4.197 1.00 43.66 84 LEU A C 1
ATOM 665 O O . LEU A 1 84 ? 6.569 -18.392 3.864 1.00 43.66 84 LEU A O 1
ATOM 669 N N . PRO A 1 85 ? 7.519 -17.089 5.468 1.00 48.47 85 PRO A N 1
ATOM 670 C CA . PRO A 1 85 ? 6.953 -17.879 6.553 1.00 48.47 85 PRO A CA 1
ATOM 671 C C . PRO A 1 85 ? 5.445 -17.916 6.309 1.00 48.47 85 PRO A C 1
ATOM 673 O O . PRO A 1 85 ? 4.904 -16.904 5.847 1.00 48.47 85 PRO A O 1
ATOM 676 N N . GLU A 1 86 ? 4.809 -19.086 6.480 1.00 54.19 86 GLU A N 1
ATOM 677 C CA . GLU A 1 86 ? 3.359 -19.249 6.295 1.00 54.19 86 GLU A CA 1
ATOM 678 C C . GLU A 1 86 ? 2.672 -17.960 6.723 1.00 54.19 86 GLU A C 1
ATOM 680 O O . GLU A 1 86 ? 2.830 -17.568 7.880 1.00 54.19 86 GLU A O 1
ATOM 685 N N . ARG A 1 87 ? 2.064 -17.249 5.752 1.00 63.47 87 ARG A N 1
ATOM 686 C CA . ARG A 1 87 ? 1.605 -15.866 5.948 1.00 63.47 87 ARG A CA 1
ATOM 687 C C . ARG A 1 87 ? 0.927 -15.792 7.300 1.00 63.47 87 ARG A C 1
ATOM 689 O O . ARG A 1 87 ? -0.052 -16.516 7.501 1.00 63.47 87 ARG A O 1
ATOM 696 N N . SER A 1 88 ? 1.478 -14.966 8.191 1.00 69.94 88 SER A N 1
ATOM 697 C CA . SER A 1 88 ? 1.000 -14.873 9.563 1.00 69.94 88 SER A CA 1
ATOM 698 C C . SER A 1 88 ? -0.524 -14.771 9.541 1.00 69.94 88 SER A C 1
ATOM 700 O O . SER A 1 88 ? -1.070 -13.998 8.739 1.00 69.94 88 SER A O 1
ATOM 702 N N . PRO A 1 89 ? -1.231 -15.595 10.331 1.00 87.62 89 PRO A N 1
ATOM 703 C CA . PRO A 1 89 ? -2.680 -15.541 10.361 1.00 87.62 89 PRO A CA 1
ATOM 704 C C . PRO A 1 89 ? -3.113 -14.106 10.663 1.00 87.62 89 PRO A C 1
ATOM 706 O O . PRO A 1 89 ? -2.471 -13.403 11.444 1.00 87.62 89 PRO A O 1
ATOM 709 N N . LEU A 1 90 ? -4.190 -13.661 10.011 1.00 90.12 90 LEU A N 1
ATOM 710 C CA . LEU A 1 90 ? -4.755 -12.350 10.308 1.00 90.12 90 LEU A CA 1
ATOM 711 C C . LEU A 1 90 ? -5.117 -12.279 11.794 1.00 90.12 90 LEU A C 1
ATOM 713 O O . LEU A 1 90 ? -5.621 -13.272 12.330 1.00 90.12 90 LEU A O 1
ATOM 717 N N . PRO A 1 91 ? -4.931 -11.115 12.432 1.00 90.00 91 PRO A N 1
ATOM 718 C CA . PRO A 1 91 ? -5.287 -10.962 13.828 1.00 90.00 91 PRO A CA 1
ATOM 719 C C . PRO A 1 91 ? -6.784 -11.206 14.026 1.00 90.00 91 PRO A C 1
ATOM 721 O O . PRO A 1 91 ? -7.614 -10.905 13.152 1.00 90.00 91 PRO A O 1
ATOM 724 N N . GLY A 1 92 ? -7.128 -11.773 15.180 1.00 87.94 92 GLY A N 1
ATOM 725 C CA . GLY A 1 92 ? -8.517 -11.975 15.582 1.00 87.94 92 GLY A CA 1
ATOM 726 C C . GLY A 1 92 ? -9.208 -10.639 15.845 1.00 87.94 92 GLY A C 1
ATOM 727 O O . GLY A 1 92 ? -10.391 -10.479 15.539 1.00 87.94 92 GLY A O 1
ATOM 728 N N . GLN A 1 93 ? -8.455 -9.667 16.362 1.00 91.75 93 GLN A N 1
ATOM 729 C CA . GLN A 1 93 ? -8.881 -8.291 16.578 1.00 91.75 93 GLN A CA 1
ATOM 730 C C . GLN A 1 93 ? -7.739 -7.330 16.267 1.00 91.75 93 GLN A C 1
ATOM 732 O O . GLN A 1 93 ? -6.583 -7.577 16.590 1.00 91.75 93 GLN A O 1
ATOM 737 N N . ALA A 1 94 ? -8.060 -6.200 15.658 1.00 94.00 94 ALA A N 1
ATOM 738 C CA . ALA A 1 94 ? -7.090 -5.147 15.414 1.00 94.00 94 ALA A CA 1
ATOM 739 C C . ALA A 1 94 ? -7.809 -3.809 15.348 1.00 94.00 94 ALA A C 1
ATOM 741 O O . ALA A 1 94 ? -8.970 -3.746 14.949 1.00 94.00 94 ALA A O 1
ATOM 742 N N . GLU A 1 95 ? -7.122 -2.753 15.736 1.00 94.62 95 GLU A N 1
ATOM 743 C CA . GLU A 1 95 ? -7.643 -1.401 15.728 1.00 94.62 95 GLU A CA 1
ATOM 744 C C . GLU A 1 95 ? -6.568 -0.463 15.210 1.00 94.62 95 GLU A C 1
ATOM 746 O O . GLU A 1 95 ? -5.408 -0.542 15.615 1.00 94.62 95 GLU A O 1
ATOM 751 N N . ILE A 1 96 ? -6.961 0.388 14.270 1.00 91.44 96 ILE A N 1
ATOM 752 C CA . ILE A 1 96 ? -6.132 1.472 13.770 1.00 91.44 96 ILE A CA 1
ATOM 753 C C . ILE A 1 96 ? -6.931 2.748 13.908 1.00 91.44 96 ILE A C 1
ATOM 755 O O . ILE A 1 96 ? -8.044 2.827 13.389 1.00 91.44 96 ILE A O 1
ATOM 759 N N . SER A 1 97 ? -6.352 3.739 14.567 1.00 89.69 97 SER A N 1
ATOM 760 C CA . SER A 1 97 ? -6.917 5.076 14.656 1.00 89.69 97 SER A CA 1
ATOM 761 C C . SER A 1 97 ? -5.897 6.108 14.209 1.00 89.69 97 SER A C 1
ATOM 763 O O . SER A 1 97 ? -4.695 5.962 14.441 1.00 89.69 97 SER A O 1
ATOM 765 N N . TRP A 1 98 ? -6.356 7.131 13.497 1.00 87.38 98 TRP A N 1
ATOM 766 C CA . TRP A 1 98 ? -5.495 8.222 13.060 1.00 87.38 98 TRP A CA 1
ATOM 767 C C . TRP A 1 98 ? -6.253 9.538 13.014 1.00 87.38 98 TRP A C 1
ATOM 769 O O . TRP A 1 98 ? -7.475 9.581 12.846 1.00 87.38 98 TRP A O 1
ATOM 779 N N . TYR A 1 99 ? -5.479 10.604 13.173 1.00 80.19 99 TYR A N 1
ATOM 780 C CA . TYR A 1 99 ? -5.946 11.980 13.151 1.00 80.19 99 TYR A CA 1
ATOM 781 C C . TYR A 1 99 ? -5.347 12.670 11.931 1.00 80.19 99 TYR A C 1
ATOM 783 O O . TYR A 1 99 ? -4.135 12.591 11.707 1.00 80.19 99 TYR A O 1
ATOM 791 N N . GLY A 1 100 ? -6.198 13.326 11.146 1.00 69.19 100 GLY A N 1
ATOM 792 C CA . GLY A 1 100 ? -5.785 14.125 9.997 1.00 69.19 100 GLY A CA 1
ATOM 793 C C . GLY A 1 100 ? -6.454 15.495 10.007 1.00 69.19 100 GLY A C 1
ATOM 794 O O . GLY A 1 100 ? -7.624 15.623 10.372 1.00 69.19 100 GLY A O 1
ATOM 795 N N . GLU A 1 101 ? -5.718 16.522 9.586 1.00 62.72 101 GLU A N 1
ATOM 796 C CA . GLU A 1 101 ? -6.298 17.825 9.262 1.00 62.72 101 GLU A CA 1
ATOM 797 C C . GLU A 1 101 ? -6.751 17.805 7.797 1.00 62.72 101 GLU A C 1
ATOM 799 O O . GLU A 1 101 ? -6.021 17.365 6.901 1.00 62.72 101 GLU A O 1
ATOM 804 N N . SER A 1 102 ? -7.973 18.267 7.529 1.00 57.94 102 SER A N 1
ATOM 805 C CA . SER A 1 102 ? -8.402 18.460 6.147 1.00 57.94 102 SER A CA 1
ATOM 806 C C . SER A 1 102 ? -7.612 19.613 5.533 1.00 57.94 102 SER A C 1
ATOM 808 O O . SER A 1 102 ? -7.737 20.761 5.958 1.00 57.94 102 SER A O 1
ATOM 810 N N . ALA A 1 103 ? -6.856 19.330 4.469 1.00 53.03 103 ALA A N 1
ATOM 811 C CA . ALA A 1 103 ? -6.133 20.350 3.707 1.00 53.03 103 ALA A CA 1
ATOM 812 C C . ALA A 1 103 ? -7.055 21.422 3.088 1.00 53.03 103 ALA A C 1
ATOM 814 O O . ALA A 1 103 ? -6.573 22.447 2.608 1.00 53.03 103 ALA A O 1
ATOM 815 N N . GLU A 1 104 ? -8.372 21.191 3.064 1.00 48.22 104 GLU A N 1
ATOM 816 C CA . GLU A 1 104 ? -9.357 22.138 2.538 1.00 48.22 104 GLU A CA 1
ATOM 817 C C . GLU A 1 104 ? -9.668 23.282 3.515 1.00 48.22 104 GLU A C 1
ATOM 819 O O . GLU A 1 104 ? -10.159 24.323 3.077 1.00 48.22 104 GLU A O 1
ATOM 824 N N . LEU A 1 105 ? -9.359 23.132 4.810 1.00 45.28 105 LEU A N 1
ATOM 825 C CA . LEU A 1 105 ? -9.632 24.144 5.836 1.00 45.28 105 LEU A CA 1
ATOM 826 C C . LEU A 1 105 ? -8.429 24.368 6.780 1.00 45.28 105 LEU A C 1
ATOM 828 O O . LEU A 1 105 ? -8.543 24.163 7.991 1.00 45.28 105 LEU A O 1
ATOM 832 N N . PRO A 1 106 ? -7.272 24.811 6.249 1.00 48.50 106 PRO A N 1
ATOM 833 C CA . PRO A 1 106 ? -6.075 25.028 7.053 1.00 48.50 106 PRO A CA 1
ATOM 834 C C . PRO A 1 106 ? -6.332 26.073 8.147 1.00 48.50 106 PRO A C 1
ATOM 836 O O . PRO A 1 106 ? -6.729 27.206 7.857 1.00 48.50 106 PRO A O 1
ATOM 839 N N . GLY A 1 107 ? -6.095 25.696 9.406 1.00 51.75 107 GLY A N 1
ATOM 840 C CA . GLY A 1 107 ? -6.248 26.587 10.561 1.00 51.75 107 GLY A CA 1
ATOM 841 C C . GLY A 1 107 ? -7.640 26.601 11.200 1.00 51.75 107 GLY A C 1
ATOM 842 O O . GLY A 1 107 ? -7.847 27.325 12.175 1.00 51.75 107 GLY A O 1
ATOM 843 N N . THR A 1 108 ? -8.585 25.792 10.712 1.00 50.72 108 THR A N 1
ATOM 844 C CA . THR A 1 108 ? -9.734 25.383 11.529 1.00 50.72 108 THR A CA 1
ATOM 845 C C . THR A 1 108 ? -9.430 24.005 12.091 1.00 50.72 108 THR A C 1
ATOM 847 O O . THR A 1 108 ? -9.281 23.061 11.326 1.00 50.72 108 THR A O 1
ATOM 850 N N . ALA A 1 109 ? -9.349 23.890 13.416 1.00 51.69 109 ALA A N 1
ATOM 851 C CA . ALA A 1 109 ? -9.056 22.658 14.154 1.00 51.69 109 ALA A CA 1
ATOM 852 C C . ALA A 1 109 ? -10.185 21.605 14.064 1.00 51.69 109 ALA A C 1
ATOM 854 O O . ALA A 1 109 ? -10.587 21.017 15.063 1.00 51.69 109 ALA A O 1
ATOM 855 N N . CYS A 1 110 ? -10.762 21.392 12.880 1.00 52.75 110 CYS A N 1
ATOM 856 C CA . CYS A 1 110 ? -11.652 20.269 12.635 1.00 52.75 110 CYS A CA 1
ATOM 857 C C . CYS A 1 110 ? -10.778 19.028 12.461 1.00 52.75 110 CYS A C 1
ATOM 859 O O . CYS A 1 110 ? -10.440 18.627 11.349 1.00 52.75 110 CYS A O 1
ATOM 861 N N . GLU A 1 111 ? -10.374 18.465 13.595 1.00 65.94 111 GLU A N 1
ATOM 862 C CA . GLU A 1 111 ? -9.699 17.179 13.674 1.00 65.94 111 GLU A CA 1
ATOM 863 C C . GLU A 1 111 ? -10.643 16.119 13.097 1.00 65.94 111 GLU A C 1
ATOM 865 O O . GLU A 1 111 ? -11.730 15.876 13.635 1.00 65.94 111 GLU A O 1
ATOM 870 N N . HIS A 1 112 ? -10.267 15.523 11.965 1.00 73.31 112 HIS A N 1
ATOM 871 C CA . HIS A 1 112 ? -10.955 14.344 11.468 1.00 73.31 112 HIS A CA 1
ATOM 872 C C . HIS A 1 112 ? -10.363 13.127 12.164 1.00 73.31 112 HIS A C 1
ATOM 874 O O . HIS A 1 112 ? -9.175 12.825 12.021 1.00 73.31 112 HIS A O 1
ATOM 880 N N . TYR A 1 113 ? -11.209 12.443 12.927 1.00 83.31 113 TYR A N 1
ATOM 881 C CA . TYR A 1 113 ? -10.881 11.176 13.547 1.00 83.31 113 TYR A CA 1
ATOM 882 C C . TYR A 1 113 ? -11.350 10.049 12.643 1.00 83.31 113 TYR A C 1
ATOM 884 O O . TYR A 1 113 ? -12.511 9.992 12.215 1.00 83.31 113 TYR A O 1
ATOM 892 N N . HIS A 1 114 ? -10.434 9.137 12.367 1.00 87.44 114 HIS A N 1
ATOM 893 C CA . HIS A 1 114 ? -10.723 7.931 11.630 1.00 87.44 114 HIS A CA 1
ATOM 894 C C . HIS A 1 114 ? -10.328 6.720 12.452 1.00 87.44 114 HIS A C 1
ATOM 896 O O . HIS A 1 114 ? -9.279 6.696 13.093 1.00 87.44 114 HIS A O 1
ATOM 902 N N . GLU A 1 115 ? -11.162 5.692 12.388 1.00 91.31 115 GLU A N 1
ATOM 903 C CA . GLU A 1 115 ? -10.948 4.463 13.125 1.00 91.31 115 GLU A CA 1
ATOM 904 C C . GLU A 1 115 ? -11.385 3.268 12.278 1.00 91.31 115 GLU A C 1
ATOM 906 O O . GLU A 1 115 ? -12.439 3.265 11.639 1.00 91.31 115 GLU A O 1
ATOM 911 N N . LEU A 1 116 ? -10.537 2.245 12.245 1.00 94.12 116 LEU A N 1
ATOM 912 C CA . LEU A 1 116 ? -10.780 0.982 11.571 1.00 94.12 116 LEU A CA 1
ATOM 913 C C . LEU A 1 116 ? -10.578 -0.158 12.568 1.00 94.12 116 LEU A C 1
ATOM 915 O O . LEU A 1 116 ? -9.463 -0.397 13.028 1.00 94.12 116 LEU A O 1
ATOM 919 N N . LYS A 1 117 ? -11.643 -0.915 12.845 1.00 95.44 117 LYS A N 1
ATOM 920 C CA . LYS A 1 117 ? -11.606 -2.089 13.730 1.00 95.44 117 LYS A CA 1
ATOM 921 C C . LYS A 1 117 ? -11.814 -3.376 12.957 1.00 95.44 117 LYS A C 1
ATOM 923 O O . LYS A 1 117 ? -12.719 -3.471 12.129 1.0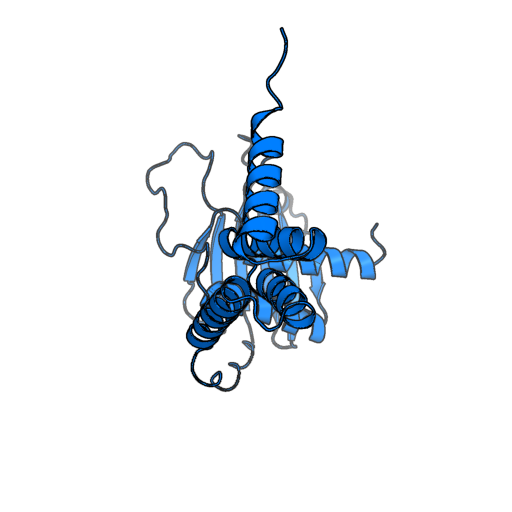0 95.44 117 LYS A O 1
ATOM 928 N N . ARG A 1 118 ? -11.027 -4.403 13.266 1.00 96.12 118 ARG A N 1
ATOM 929 C CA . ARG A 1 118 ? -11.286 -5.800 12.919 1.00 96.12 118 ARG A CA 1
ATOM 930 C C . ARG A 1 118 ? -11.997 -6.473 14.079 1.00 96.12 118 ARG A C 1
ATOM 932 O O . ARG A 1 118 ? -11.510 -6.466 15.206 1.00 96.12 118 ARG A O 1
ATOM 939 N N . LEU A 1 119 ? -13.147 -7.063 13.791 1.00 94.56 119 LEU A N 1
ATOM 940 C CA . LEU A 1 119 ? -13.969 -7.746 14.778 1.00 94.56 119 LEU A CA 1
ATOM 941 C C . LEU A 1 119 ? -13.639 -9.248 14.836 1.00 94.56 119 LEU A C 1
ATOM 943 O O . LEU A 1 119 ? -13.271 -9.819 13.807 1.00 94.56 119 LEU A O 1
ATOM 947 N N . PRO A 1 120 ? -13.920 -9.932 15.967 1.00 92.88 120 PRO A N 1
ATOM 948 C CA . PRO A 1 120 ? -13.709 -11.380 16.113 1.00 92.88 120 PRO A CA 1
ATOM 949 C C . PRO A 1 120 ? -14.422 -12.252 15.071 1.00 92.88 120 PRO A C 1
ATOM 951 O O . PRO A 1 120 ? -14.022 -13.381 14.817 1.00 92.88 120 PRO A O 1
ATOM 954 N N . ASN A 1 121 ? -15.497 -11.745 14.462 1.00 92.38 121 ASN A N 1
ATOM 955 C CA . ASN A 1 121 ? -16.238 -12.443 13.406 1.00 92.38 121 ASN A CA 1
ATOM 956 C C . ASN A 1 121 ? -15.621 -12.262 12.002 1.00 92.38 121 ASN A C 1
ATOM 958 O O . ASN A 1 121 ? -16.259 -12.599 11.005 1.00 92.38 121 ASN A O 1
ATOM 962 N N . GLY A 1 122 ? -14.424 -11.676 11.914 1.00 92.81 122 GLY A N 1
ATOM 963 C CA . GLY A 1 122 ? -13.693 -11.423 10.674 1.00 92.81 122 GLY A CA 1
ATOM 964 C C . GLY A 1 122 ? -14.153 -10.190 9.894 1.00 92.81 122 GLY A C 1
ATOM 965 O O . GLY A 1 122 ? -13.527 -9.853 8.895 1.00 92.81 122 GLY A O 1
ATOM 966 N N . ARG A 1 123 ? -15.219 -9.496 10.318 1.00 95.50 123 ARG A N 1
ATOM 967 C CA . ARG A 1 123 ? -15.673 -8.242 9.690 1.00 95.50 123 ARG A CA 1
ATOM 968 C C . ARG A 1 123 ? -14.801 -7.069 10.115 1.00 95.50 123 ARG A C 1
ATOM 970 O O . ARG A 1 123 ? -14.018 -7.154 11.062 1.00 95.50 123 ARG A O 1
ATOM 977 N N . SER A 1 124 ? -14.970 -5.943 9.435 1.00 95.81 124 SER A N 1
ATOM 978 C CA . SER A 1 124 ? -14.324 -4.696 9.828 1.00 95.81 124 SER A CA 1
ATOM 979 C C . SER A 1 124 ? -15.284 -3.537 9.797 1.00 95.81 124 SER A C 1
ATOM 981 O O . SER A 1 124 ? -16.189 -3.493 8.967 1.00 95.81 124 SER A O 1
ATOM 983 N N . GLU A 1 125 ? -15.068 -2.610 10.708 1.00 95.62 125 GLU A N 1
ATOM 984 C CA . GLU A 1 125 ? -15.888 -1.429 10.891 1.00 95.62 125 GLU A CA 1
ATOM 985 C C . GLU A 1 125 ? -14.996 -0.213 10.739 1.00 95.62 125 GLU A C 1
ATOM 987 O O . GLU A 1 125 ? -13.965 -0.122 11.399 1.00 95.62 125 GLU A O 1
ATOM 992 N N . PHE A 1 126 ? -15.384 0.677 9.837 1.00 93.19 126 PHE A N 1
ATOM 993 C CA . PHE A 1 126 ? -14.742 1.959 9.638 1.00 93.19 126 PHE A CA 1
ATOM 994 C C . PHE A 1 126 ? -15.686 3.067 10.087 1.00 93.19 126 PHE A C 1
ATOM 996 O O . PHE A 1 126 ? -16.852 3.103 9.676 1.00 93.19 126 PHE A O 1
ATOM 1003 N N . THR A 1 127 ? -15.164 3.961 10.909 1.00 90.62 127 THR A N 1
ATOM 1004 C CA . THR A 1 127 ? -15.828 5.155 11.420 1.00 90.62 127 THR A CA 1
ATOM 1005 C C . THR A 1 127 ? -14.985 6.369 11.055 1.00 90.62 127 THR A C 1
ATOM 1007 O O . THR A 1 127 ? -13.755 6.345 11.095 1.00 90.62 127 THR A O 1
ATOM 1010 N N . SER A 1 128 ? -15.661 7.434 10.634 1.00 86.75 128 SER A N 1
ATOM 1011 C CA . SER A 1 128 ? -15.044 8.722 10.341 1.00 86.75 128 SER A CA 1
ATOM 1012 C C . SER A 1 128 ? -15.931 9.811 10.909 1.00 86.75 128 SER A C 1
ATOM 1014 O O . SER A 1 128 ? -17.095 9.911 10.520 1.00 86.75 128 SER A O 1
ATOM 1016 N N . GLY A 1 129 ? -15.380 10.592 11.829 1.00 82.25 129 GLY A N 1
ATOM 1017 C CA . GLY A 1 129 ? -16.056 11.716 12.462 1.00 82.25 129 GLY A CA 1
ATOM 1018 C C . GLY A 1 129 ? -15.182 12.960 12.433 1.00 82.25 129 GLY A C 1
ATOM 1019 O O . GLY A 1 129 ? -13.975 12.888 12.195 1.00 82.25 129 GLY A O 1
ATOM 1020 N N . SER A 1 130 ? -15.801 14.109 12.649 1.00 79.06 130 SER A N 1
ATOM 1021 C CA . SER A 1 130 ? -15.094 15.308 13.088 1.00 79.06 130 SER A CA 1
ATOM 1022 C C . SER A 1 130 ? -15.172 15.402 14.612 1.00 79.06 130 SER A C 1
ATOM 1024 O O . SER A 1 130 ? -16.157 14.951 15.193 1.00 79.06 130 SER A O 1
ATOM 1026 N N . GLY A 1 131 ? -14.186 16.016 15.274 1.00 67.38 131 GLY A N 1
ATOM 1027 C CA . GLY A 1 131 ? -14.249 16.246 16.729 1.00 67.38 131 GLY A CA 1
ATOM 1028 C C . GLY A 1 131 ? -15.519 16.986 17.194 1.00 67.38 131 GLY A C 1
ATOM 1029 O O . GLY A 1 131 ? -15.948 16.836 18.332 1.00 67.38 131 GLY A O 1
ATOM 1030 N N . LEU A 1 132 ? -16.179 17.723 16.292 1.00 62.19 132 LEU A N 1
ATOM 1031 C CA . LEU A 1 132 ? -17.467 18.382 16.536 1.00 62.19 132 LEU A CA 1
ATOM 1032 C C . LEU A 1 132 ? -18.652 17.404 16.621 1.00 62.19 132 LEU A C 1
ATOM 1034 O O . LEU A 1 132 ? -19.625 17.689 17.319 1.00 62.19 132 LEU A O 1
ATOM 1038 N N . ASP A 1 133 ? -18.599 16.264 15.925 1.00 61.88 133 ASP A N 1
ATOM 1039 C CA . ASP A 1 133 ? -19.684 15.275 15.942 1.00 61.88 133 ASP A CA 1
ATOM 1040 C C . ASP A 1 133 ? -19.808 14.608 17.323 1.00 61.88 133 ASP A C 1
ATOM 1042 O O . ASP A 1 133 ? -20.926 14.369 17.792 1.00 61.88 133 ASP A O 1
ATOM 1046 N N . ASP A 1 134 ? -18.677 14.395 18.006 1.00 59.56 134 ASP A N 1
ATOM 1047 C CA . ASP A 1 134 ? -18.628 13.830 19.358 1.00 59.56 134 ASP A CA 1
ATOM 1048 C C . ASP A 1 134 ? -19.225 14.788 20.405 1.00 59.56 134 ASP A C 1
ATOM 1050 O O . ASP A 1 134 ? -19.967 14.352 21.288 1.00 59.56 134 ASP A O 1
ATOM 1054 N N . GLU A 1 135 ? -18.985 16.101 20.287 1.00 61.75 135 GLU A N 1
ATOM 1055 C CA . GLU A 1 135 ? -19.554 17.107 21.201 1.00 61.75 135 GLU A CA 1
ATOM 1056 C C . GLU A 1 135 ? -21.074 17.263 21.046 1.00 61.75 135 GLU A C 1
ATOM 1058 O O . GLU A 1 135 ? -21.782 17.554 22.014 1.00 61.75 135 GLU A O 1
ATOM 1063 N N . ILE A 1 136 ? -21.592 17.052 19.834 1.00 65.31 136 ILE A N 1
ATOM 1064 C CA . ILE A 1 136 ? -23.018 17.212 19.512 1.00 65.31 136 ILE A CA 1
ATOM 1065 C C . ILE A 1 136 ? -23.787 15.884 19.697 1.00 65.31 136 ILE A C 1
ATOM 1067 O O . ILE A 1 136 ? -25.018 15.852 19.622 1.00 65.31 136 ILE A O 1
ATOM 1071 N N . GLY A 1 137 ? -23.093 14.780 20.000 1.00 61.47 137 GLY A N 1
ATOM 1072 C CA . GLY A 1 137 ? -23.700 13.459 20.182 1.00 61.47 137 GLY A CA 1
ATOM 1073 C C . GLY A 1 137 ? -24.182 12.822 18.872 1.00 61.47 137 GLY A C 1
ATOM 1074 O O . GLY A 1 137 ? -25.096 11.992 18.884 1.00 61.47 137 GLY A O 1
ATOM 1075 N N . GLY A 1 138 ? -23.603 13.219 17.736 1.00 64.50 138 GLY A N 1
ATOM 1076 C CA . GLY A 1 138 ? -23.857 12.602 16.440 1.00 64.50 138 GLY A CA 1
ATOM 1077 C C . GLY A 1 138 ? -23.070 11.300 16.305 1.00 64.50 138 GLY A C 1
ATOM 1078 O O . GLY A 1 138 ? -21.856 11.285 16.462 1.00 64.50 138 GLY A O 1
ATOM 1079 N N . SER A 1 139 ? -23.730 10.181 15.985 1.00 68.56 139 SER A N 1
ATOM 1080 C CA . SER A 1 139 ? -22.985 8.961 15.659 1.00 68.56 139 SER A CA 1
ATOM 1081 C C . SER A 1 139 ? -22.367 9.105 14.269 1.00 68.56 139 SER A C 1
ATOM 1083 O O . SER A 1 139 ? -23.104 9.160 13.277 1.00 68.56 139 SER A O 1
ATOM 1085 N N . ALA A 1 140 ? -21.038 9.116 14.191 1.00 76.31 140 ALA A N 1
ATOM 1086 C CA . ALA A 1 140 ? -20.315 9.069 12.928 1.00 76.31 140 ALA A CA 1
ATOM 1087 C C . ALA A 1 140 ? -20.844 7.933 12.022 1.00 76.31 140 ALA A C 1
ATOM 1089 O O . ALA A 1 140 ? -21.127 6.827 12.506 1.00 76.31 140 ALA A O 1
ATOM 1090 N N . PRO A 1 141 ? -20.992 8.167 10.704 1.00 81.00 141 PRO A N 1
ATOM 1091 C CA . PRO A 1 141 ? -21.433 7.134 9.781 1.00 81.00 141 PRO A CA 1
ATOM 1092 C C . PRO A 1 141 ? -20.470 5.944 9.822 1.00 81.00 141 PRO A C 1
ATOM 1094 O O . PRO A 1 141 ? -19.252 6.086 9.709 1.00 81.00 141 PRO A O 1
ATOM 1097 N N . LYS A 1 142 ? -21.043 4.749 9.973 1.00 90.00 142 LYS A N 1
ATOM 1098 C CA . LYS A 1 142 ? -20.301 3.500 10.136 1.00 90.00 142 LYS A CA 1
ATOM 1099 C C . LYS A 1 142 ? -20.369 2.663 8.866 1.00 90.00 142 LYS A C 1
ATOM 1101 O O . LYS A 1 142 ? -21.444 2.223 8.458 1.00 90.00 142 LYS A O 1
ATOM 1106 N N . ILE A 1 143 ? -19.218 2.401 8.256 1.00 91.56 143 ILE A N 1
ATOM 1107 C CA . ILE A 1 143 ? -19.093 1.523 7.090 1.00 91.56 143 ILE A CA 1
ATOM 1108 C C . ILE A 1 143 ? -18.639 0.15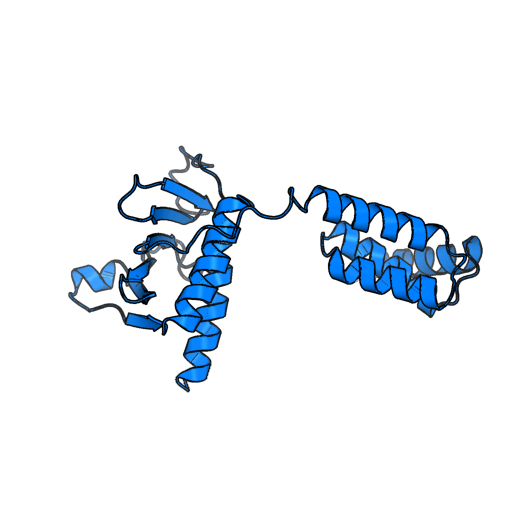1 7.569 1.00 91.56 143 ILE A C 1
ATOM 1110 O O . ILE A 1 143 ? -17.630 0.026 8.256 1.00 91.56 143 ILE A O 1
ATOM 1114 N N . VAL A 1 144 ? -19.372 -0.896 7.185 1.00 93.94 144 VAL A N 1
ATOM 1115 C CA . VAL A 1 144 ? -19.022 -2.270 7.558 1.00 93.94 144 VAL A CA 1
ATOM 1116 C C . VAL A 1 144 ? -18.600 -3.080 6.338 1.00 93.94 144 VAL A C 1
ATOM 1118 O O . VAL A 1 144 ? -19.343 -3.195 5.353 1.00 93.94 144 VAL A O 1
ATOM 1121 N N . PHE A 1 145 ? -17.419 -3.680 6.444 1.00 92.62 145 PHE A N 1
ATOM 1122 C CA . PHE A 1 145 ? -16.835 -4.589 5.468 1.00 92.62 145 PHE A CA 1
ATOM 1123 C C . PHE A 1 145 ? -17.201 -6.049 5.805 1.00 92.62 145 PHE A C 1
ATOM 1125 O O . PHE A 1 145 ? -17.157 -6.449 6.976 1.00 92.62 145 PHE A O 1
ATOM 1132 N N . PRO A 1 146 ? -17.612 -6.861 4.812 1.00 92.94 146 PRO A N 1
ATOM 1133 C CA . PRO A 1 146 ? -17.797 -8.300 4.973 1.00 92.94 146 PRO A CA 1
ATOM 1134 C C . PRO A 1 146 ? -16.445 -9.024 5.128 1.00 92.94 146 PRO A C 1
ATOM 1136 O O . PRO A 1 146 ? -15.433 -8.504 4.657 1.00 92.94 146 PRO A O 1
ATOM 1139 N N . PRO A 1 147 ? -16.413 -10.250 5.692 1.00 93.19 147 PRO A N 1
ATOM 1140 C CA . PRO A 1 147 ? -15.164 -10.920 6.070 1.00 93.19 147 PRO A CA 1
ATOM 1141 C C . PRO A 1 147 ? -14.123 -11.033 4.950 1.00 93.19 147 PRO A C 1
ATOM 1143 O O . PRO A 1 147 ? -12.958 -10.725 5.154 1.00 93.19 147 PRO A O 1
ATOM 1146 N N . ALA A 1 148 ? -14.539 -11.383 3.729 1.00 89.31 148 ALA A N 1
ATOM 1147 C CA . ALA A 1 148 ? -13.611 -11.503 2.604 1.00 89.31 148 ALA A CA 1
ATOM 1148 C C . ALA A 1 148 ? -12.939 -10.166 2.227 1.00 89.31 148 ALA A C 1
ATOM 1150 O O . ALA A 1 148 ? -11.754 -10.144 1.902 1.00 89.31 148 ALA A O 1
ATOM 1151 N N . GLN A 1 149 ? -13.674 -9.049 2.288 1.00 91.06 149 GLN A N 1
ATOM 1152 C CA . GLN A 1 149 ? -13.116 -7.715 2.025 1.00 91.06 149 GLN A CA 1
ATOM 1153 C C . GLN A 1 149 ? -12.251 -7.247 3.190 1.00 91.06 149 GLN A C 1
ATOM 1155 O O . GLN A 1 149 ? -11.168 -6.717 2.972 1.00 91.06 149 GLN A O 1
ATOM 1160 N N . SER A 1 150 ? -12.702 -7.497 4.419 1.00 93.25 150 SER A N 1
ATOM 1161 C CA . SER A 1 150 ? -11.935 -7.249 5.634 1.00 93.25 150 SER A CA 1
ATOM 1162 C C . SER A 1 150 ? -10.584 -7.948 5.606 1.00 93.25 150 SER A C 1
ATOM 1164 O O . SER A 1 150 ? -9.572 -7.334 5.917 1.00 93.25 150 SER A O 1
ATOM 1166 N N . ASP A 1 151 ? -10.538 -9.211 5.194 1.00 92.38 151 ASP A N 1
ATOM 1167 C CA . ASP A 1 151 ? -9.291 -9.959 5.098 1.00 92.38 151 ASP A CA 1
ATOM 1168 C C . ASP A 1 151 ? -8.325 -9.357 4.077 1.00 92.38 151 ASP A C 1
ATOM 1170 O O . ASP A 1 151 ? -7.125 -9.299 4.323 1.00 92.38 151 ASP A O 1
ATOM 1174 N N . LEU A 1 152 ? -8.830 -8.902 2.928 1.00 90.62 152 LEU A N 1
ATOM 1175 C CA . LEU A 1 152 ? -8.006 -8.233 1.920 1.00 90.62 152 LEU A CA 1
ATOM 1176 C C . LEU A 1 152 ? -7.508 -6.869 2.411 1.00 90.62 152 LEU A C 1
ATOM 1178 O O . LEU A 1 152 ? -6.324 -6.578 2.273 1.00 90.62 152 LEU A O 1
ATOM 1182 N N . LEU A 1 153 ? -8.390 -6.069 3.016 1.00 92.38 153 LEU A N 1
ATOM 1183 C CA . LEU A 1 153 ? -8.066 -4.765 3.594 1.00 92.38 153 LEU A CA 1
ATOM 1184 C C . LEU A 1 153 ? -6.975 -4.885 4.662 1.00 92.38 153 LEU A C 1
ATOM 1186 O O . LEU A 1 153 ? -5.957 -4.206 4.573 1.00 92.38 153 LEU A O 1
ATOM 1190 N N . TRP A 1 154 ? -7.160 -5.771 5.642 1.00 93.38 154 TRP A N 1
ATOM 1191 C CA . TRP A 1 154 ? -6.206 -5.934 6.737 1.00 93.38 154 TRP A CA 1
ATOM 1192 C C . TRP A 1 154 ? -4.883 -6.543 6.288 1.00 93.38 154 TRP A C 1
ATOM 1194 O O . TRP A 1 154 ? -3.856 -6.158 6.829 1.00 93.38 154 TRP A O 1
ATOM 1204 N N . ARG A 1 155 ? -4.868 -7.424 5.278 1.00 91.69 155 ARG A N 1
ATOM 1205 C CA . ARG A 1 155 ? -3.601 -7.882 4.682 1.00 91.69 155 ARG A CA 1
ATOM 1206 C C . ARG A 1 155 ? -2.830 -6.721 4.068 1.00 91.69 155 ARG A C 1
ATOM 1208 O O . ARG A 1 155 ? -1.685 -6.519 4.429 1.00 91.69 155 ARG A O 1
ATOM 1215 N N . GLU A 1 156 ? -3.467 -5.927 3.207 1.00 90.44 156 GLU A N 1
ATOM 1216 C CA . GLU A 1 156 ? -2.789 -4.794 2.558 1.00 90.44 156 GLU A CA 1
ATOM 1217 C C . GLU A 1 156 ? -2.277 -3.763 3.576 1.00 90.44 156 GLU A C 1
ATOM 1219 O O . GLU A 1 156 ? -1.197 -3.208 3.398 1.00 90.44 156 GLU A O 1
ATOM 1224 N N . ILE A 1 157 ? -3.032 -3.526 4.651 1.00 90.69 157 ILE A N 1
ATOM 1225 C CA . ILE A 1 157 ? -2.627 -2.629 5.737 1.00 90.69 157 ILE A CA 1
ATOM 1226 C C . ILE A 1 157 ? -1.447 -3.197 6.532 1.00 90.69 157 ILE A C 1
ATOM 1228 O O . ILE A 1 157 ? -0.493 -2.472 6.795 1.00 90.69 157 ILE A O 1
ATOM 1232 N N . LEU A 1 158 ? -1.502 -4.469 6.935 1.00 90.38 158 LEU A N 1
ATOM 1233 C CA . LEU A 1 158 ? -0.434 -5.084 7.725 1.00 90.38 158 LEU A CA 1
ATOM 1234 C C . LEU A 1 158 ? 0.849 -5.233 6.905 1.00 90.38 158 LEU A C 1
ATOM 1236 O O . LEU A 1 158 ? 1.912 -4.896 7.415 1.00 90.38 158 LEU A O 1
ATOM 1240 N N . ASP A 1 159 ? 0.739 -5.620 5.631 1.00 87.56 159 ASP A N 1
ATOM 1241 C CA . ASP A 1 159 ? 1.866 -5.666 4.694 1.00 87.56 159 ASP A CA 1
ATOM 1242 C C . ASP A 1 159 ? 2.515 -4.274 4.563 1.00 87.56 159 ASP A C 1
ATOM 1244 O O . ASP A 1 159 ? 3.737 -4.145 4.568 1.00 87.56 159 ASP A O 1
ATOM 1248 N N . ALA A 1 160 ? 1.705 -3.210 4.495 1.00 86.12 160 ALA A N 1
ATOM 1249 C CA . ALA A 1 160 ? 2.196 -1.833 4.455 1.00 86.12 160 ALA A CA 1
ATOM 1250 C C . ALA A 1 160 ? 2.892 -1.394 5.753 1.00 86.12 160 ALA A C 1
ATOM 1252 O O . ALA A 1 160 ? 3.864 -0.641 5.701 1.00 86.12 160 ALA A O 1
ATOM 1253 N N . ILE A 1 161 ? 2.397 -1.839 6.911 1.00 86.38 161 ILE A N 1
ATOM 1254 C CA . ILE A 1 161 ? 3.024 -1.555 8.206 1.00 86.38 161 ILE A CA 1
ATOM 1255 C C . ILE A 1 161 ? 4.352 -2.308 8.337 1.00 86.38 161 ILE A C 1
ATOM 1257 O O . ILE A 1 161 ? 5.330 -1.736 8.813 1.00 86.38 161 ILE A O 1
ATOM 1261 N N . GLU A 1 162 ? 4.396 -3.569 7.904 1.00 86.75 162 GLU A N 1
ATOM 1262 C CA . GLU A 1 162 ? 5.582 -4.425 7.985 1.00 86.75 162 GLU A CA 1
ATOM 1263 C C . GLU A 1 162 ? 6.696 -3.987 7.024 1.00 86.75 162 GLU A C 1
ATOM 1265 O O . GLU A 1 162 ? 7.860 -3.967 7.420 1.00 86.75 162 GLU A O 1
ATOM 1270 N N . ASP A 1 163 ? 6.358 -3.565 5.800 1.00 83.62 163 ASP A N 1
ATOM 1271 C CA . ASP A 1 163 ? 7.326 -2.977 4.857 1.00 83.62 163 ASP A CA 1
ATOM 1272 C C . ASP A 1 163 ? 7.941 -1.674 5.403 1.00 83.62 163 ASP A C 1
ATOM 1274 O O . ASP A 1 163 ? 9.028 -1.269 4.987 1.00 83.62 163 ASP A O 1
ATOM 1278 N N . GLY A 1 164 ? 7.254 -1.002 6.337 1.00 80.12 164 GLY A N 1
ATOM 1279 C CA . GLY A 1 164 ? 7.721 0.206 7.021 1.00 80.12 164 GLY A CA 1
ATOM 1280 C C . GLY A 1 164 ? 7.882 1.428 6.111 1.00 80.12 164 GLY A C 1
ATOM 1281 O O . GLY A 1 164 ? 8.261 2.505 6.575 1.00 80.12 164 GLY A O 1
ATOM 1282 N N . SER A 1 165 ? 7.601 1.309 4.810 1.00 73.31 165 SER A N 1
ATOM 1283 C CA . SER A 1 165 ? 7.821 2.395 3.865 1.00 73.31 165 SER A CA 1
ATOM 1284 C C . SER A 1 165 ? 6.836 3.543 4.095 1.00 73.31 165 SER A C 1
ATOM 1286 O O . SER A 1 165 ? 5.616 3.414 3.999 1.00 73.31 165 SER A O 1
ATOM 1288 N N . GLY A 1 166 ? 7.388 4.717 4.400 1.00 74.31 166 GLY A N 1
ATOM 1289 C CA . GLY A 1 166 ? 6.595 5.913 4.680 1.00 74.31 166 GLY A CA 1
ATOM 1290 C C . GLY A 1 166 ? 5.951 5.938 6.069 1.00 74.31 166 GLY A C 1
ATOM 1291 O O . GLY A 1 166 ? 5.124 6.816 6.305 1.00 74.31 166 GLY A O 1
ATOM 1292 N N . LEU A 1 167 ? 6.326 5.027 6.974 1.00 83.38 167 LEU A N 1
ATOM 1293 C CA . LEU A 1 167 ? 5.997 5.097 8.398 1.00 83.38 167 LEU A CA 1
ATOM 1294 C C . LEU A 1 167 ? 7.263 5.428 9.200 1.00 83.38 167 LEU A C 1
ATOM 1296 O O . LEU A 1 167 ? 8.317 4.841 8.972 1.00 83.38 167 LEU A O 1
ATOM 1300 N N . SER A 1 168 ? 7.153 6.360 10.142 1.00 82.38 168 SER A N 1
ATOM 1301 C CA . SER A 1 168 ? 8.200 6.685 11.115 1.00 82.38 168 SER A CA 1
ATOM 1302 C C . SER A 1 168 ? 7.719 6.336 12.519 1.00 82.38 168 SER A C 1
ATOM 1304 O O . SER A 1 168 ? 6.592 6.663 12.876 1.00 82.38 168 SER A O 1
ATOM 1306 N N . ASP A 1 169 ? 8.552 5.685 13.325 1.00 85.19 169 ASP A N 1
ATOM 1307 C CA . ASP A 1 169 ? 8.305 5.447 14.757 1.00 85.19 169 ASP A CA 1
ATOM 1308 C C . ASP A 1 169 ? 8.709 6.647 15.633 1.00 85.19 169 ASP A C 1
ATOM 1310 O O . ASP A 1 169 ? 8.366 6.727 16.813 1.00 85.19 169 ASP A O 1
ATOM 1314 N N . THR A 1 170 ? 9.417 7.605 15.040 1.00 82.25 170 THR A N 1
ATOM 1315 C CA . THR A 1 170 ? 9.797 8.870 15.657 1.00 82.25 170 THR A CA 1
ATOM 1316 C C . THR A 1 170 ? 8.960 9.992 15.072 1.00 82.25 170 THR A C 1
ATOM 1318 O O . THR A 1 170 ? 8.743 10.045 13.858 1.00 82.25 170 THR A O 1
ATOM 1321 N N . ASP A 1 171 ? 8.485 10.886 15.938 1.00 77.38 171 ASP A N 1
ATOM 1322 C CA . ASP A 1 171 ? 7.837 12.116 15.498 1.00 77.38 171 ASP A CA 1
ATOM 1323 C C . ASP A 1 171 ? 8.863 12.919 14.682 1.00 77.38 171 ASP A C 1
ATOM 1325 O O . ASP A 1 171 ? 9.904 13.305 15.231 1.00 77.38 171 ASP A O 1
ATOM 1329 N N . PRO A 1 172 ? 8.635 13.132 13.373 1.00 68.44 172 PRO A N 1
ATOM 1330 C CA . PRO A 1 172 ? 9.595 13.832 12.534 1.00 68.44 172 PRO A CA 1
ATOM 1331 C C . PRO A 1 172 ? 9.728 15.314 12.906 1.00 68.44 172 PRO A C 1
ATOM 1333 O O . PRO A 1 172 ? 10.656 15.961 12.418 1.00 68.44 172 PRO A O 1
ATOM 1336 N N . ASN A 1 173 ? 8.832 15.870 13.734 1.00 68.06 173 ASN A N 1
ATOM 1337 C CA . ASN A 1 173 ? 8.863 17.283 14.084 1.00 68.06 173 ASN A CA 1
ATOM 1338 C C . ASN A 1 173 ? 8.350 17.581 15.513 1.00 68.06 173 ASN A C 1
ATOM 1340 O O . ASN A 1 173 ? 7.317 18.226 15.685 1.00 68.06 173 ASN A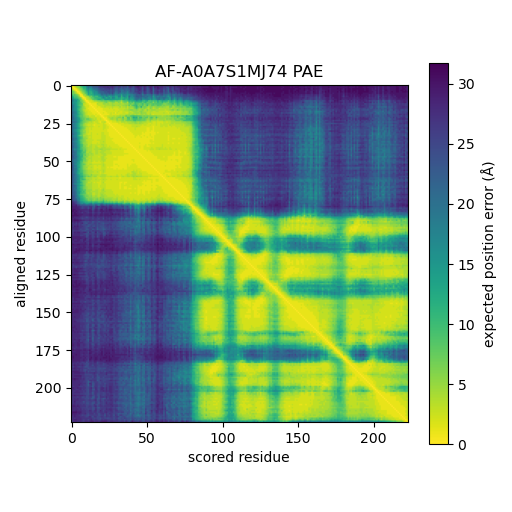 O 1
ATOM 1344 N N . PRO A 1 174 ? 9.105 17.204 16.563 1.00 61.22 174 PRO A N 1
ATOM 1345 C CA . PRO A 1 174 ? 8.662 17.324 17.957 1.00 61.22 174 PRO A CA 1
ATOM 1346 C C . PRO A 1 174 ? 8.548 18.773 18.474 1.00 61.22 174 PRO A C 1
ATOM 1348 O O . PRO A 1 174 ? 8.109 18.983 19.604 1.00 61.22 174 PRO A O 1
ATOM 1351 N N . PHE A 1 175 ? 8.978 19.774 17.692 1.00 54.75 175 PHE A N 1
ATOM 1352 C CA . PHE A 1 175 ? 9.020 21.188 18.092 1.00 54.75 175 PHE A CA 1
ATOM 1353 C C . PHE A 1 175 ? 8.171 22.119 17.215 1.00 54.75 175 PHE A C 1
ATOM 1355 O O . PHE A 1 175 ? 8.155 23.325 17.480 1.00 54.75 175 PHE A O 1
ATOM 1362 N N . ASP A 1 176 ? 7.461 21.611 16.201 1.00 53.78 176 ASP A N 1
ATOM 1363 C CA . ASP A 1 176 ? 6.583 22.465 15.396 1.00 53.78 176 ASP A CA 1
ATOM 1364 C C . ASP A 1 176 ? 5.279 22.738 16.141 1.00 53.78 176 ASP A C 1
ATOM 1366 O O . ASP A 1 176 ? 4.314 21.981 16.101 1.00 53.78 176 ASP A O 1
ATOM 1370 N N . LEU A 1 177 ? 5.254 23.871 16.836 1.00 47.75 177 LEU A N 1
ATOM 1371 C CA . LEU A 1 177 ? 4.028 24.468 17.364 1.00 47.75 177 LEU A CA 1
ATOM 1372 C C . LEU A 1 177 ? 3.173 25.096 16.245 1.00 47.75 177 LEU A C 1
ATOM 1374 O O . LEU A 1 177 ? 2.078 25.591 16.516 1.00 47.75 177 LEU A O 1
ATOM 1378 N N . ALA A 1 178 ? 3.665 25.108 14.998 1.00 46.34 178 ALA A N 1
ATOM 1379 C CA . ALA A 1 178 ? 2.894 25.471 13.823 1.00 46.34 178 ALA A CA 1
ATOM 1380 C C . ALA A 1 178 ? 2.322 24.195 13.192 1.00 46.34 178 ALA A C 1
ATOM 1382 O O . ALA A 1 178 ? 3.002 23.455 12.489 1.00 46.34 178 ALA A O 1
ATOM 1383 N N . TRP A 1 179 ? 1.039 23.971 13.451 1.00 47.81 179 TRP A N 1
ATOM 1384 C CA . TRP A 1 179 ? 0.189 22.843 13.058 1.00 47.81 179 TRP A CA 1
ATOM 1385 C C . TRP A 1 179 ? 0.072 22.569 11.535 1.00 47.81 179 TRP A C 1
ATOM 1387 O O . TRP A 1 179 ? -0.882 21.951 11.101 1.00 47.81 179 TRP A O 1
ATOM 1397 N N . GLY A 1 180 ? 0.999 23.025 10.685 1.00 42.19 180 GLY A N 1
ATOM 1398 C CA . GLY A 1 180 ? 0.794 23.140 9.233 1.00 42.19 180 GLY A CA 1
ATOM 1399 C C . GLY A 1 180 ? 1.305 22.001 8.341 1.00 42.19 180 GLY A C 1
ATOM 1400 O O . GLY A 1 180 ? 1.072 22.047 7.137 1.00 42.19 180 GLY A O 1
ATOM 1401 N N . THR A 1 181 ? 2.015 20.999 8.869 1.00 47.62 181 THR A N 1
ATOM 1402 C CA . THR A 1 181 ? 2.567 19.886 8.052 1.00 47.62 181 THR A CA 1
ATOM 1403 C C . THR A 1 181 ? 2.838 18.628 8.884 1.00 47.62 181 THR A C 1
ATOM 1405 O O . THR A 1 181 ? 3.776 17.873 8.623 1.00 47.62 181 THR A O 1
ATOM 1408 N N . VAL A 1 182 ? 2.064 18.432 9.950 1.00 51.50 182 VAL A N 1
ATOM 1409 C CA . VAL A 1 182 ? 2.265 17.324 10.887 1.00 51.50 182 VAL A CA 1
ATOM 1410 C C . VAL A 1 182 ? 1.841 16.029 10.194 1.00 51.50 182 VAL A C 1
ATOM 1412 O O . VAL A 1 182 ? 0.728 15.932 9.681 1.00 51.50 182 VAL A O 1
ATOM 1415 N N . GLY A 1 183 ? 2.744 15.047 10.149 1.00 60.56 183 GLY A N 1
ATOM 1416 C CA . GLY A 1 183 ? 2.399 13.713 9.671 1.00 60.56 183 GLY A CA 1
ATOM 1417 C C . GLY A 1 183 ? 1.273 13.125 10.508 1.00 60.56 183 GLY A C 1
ATOM 1418 O O . GLY A 1 183 ? 1.263 13.270 11.727 1.00 60.56 183 GLY A O 1
ATOM 1419 N N . GLU A 1 184 ? 0.326 12.466 9.848 1.00 73.81 184 GLU A N 1
ATOM 1420 C CA . GLU A 1 184 ? -0.789 11.770 10.480 1.00 73.81 184 GLU A CA 1
ATOM 1421 C C . GLU A 1 184 ? -0.229 10.844 11.570 1.00 73.81 184 GLU A C 1
ATOM 1423 O O . GLU A 1 184 ? 0.584 9.954 11.289 1.00 73.81 184 GLU A O 1
ATOM 1428 N N . ARG A 1 185 ? -0.631 11.075 12.828 1.00 85.38 185 ARG A N 1
ATOM 1429 C CA . ARG A 1 185 ? -0.331 10.164 13.936 1.00 85.38 185 ARG A CA 1
ATOM 1430 C C . ARG A 1 185 ? -1.294 8.991 13.834 1.00 85.38 185 ARG A C 1
ATOM 1432 O O . ARG A 1 185 ? -2.501 9.168 13.985 1.00 85.38 185 ARG A O 1
ATOM 1439 N N . MET A 1 186 ? -0.750 7.804 13.620 1.00 88.88 186 MET A N 1
ATOM 1440 C CA . MET A 1 186 ? -1.481 6.551 13.505 1.00 88.88 186 MET A CA 1
ATOM 1441 C C . MET A 1 186 ? -1.157 5.652 14.698 1.00 88.88 186 MET A C 1
ATOM 1443 O O . MET A 1 186 ? -0.004 5.274 14.899 1.00 88.88 186 MET A O 1
ATOM 1447 N N . ALA A 1 187 ? -2.170 5.296 15.478 1.00 90.88 187 ALA A N 1
ATOM 1448 C CA . ALA A 1 187 ? -2.080 4.308 16.542 1.00 90.88 187 ALA A CA 1
ATOM 1449 C C . ALA A 1 187 ? -2.572 2.950 16.030 1.00 90.88 187 ALA A C 1
ATOM 1451 O O . ALA A 1 187 ? -3.594 2.866 15.350 1.00 90.88 187 ALA A O 1
ATOM 1452 N N . VAL A 1 188 ? -1.831 1.887 16.339 1.00 92.12 188 VAL A N 1
ATOM 1453 C CA . VAL A 1 188 ? -2.120 0.517 15.907 1.00 92.12 188 VAL A CA 1
ATOM 1454 C C . VAL A 1 188 ? -2.099 -0.407 17.118 1.00 92.12 188 VAL A C 1
ATOM 1456 O O . VAL A 1 188 ? -1.093 -0.495 17.825 1.00 92.12 188 VAL A O 1
ATOM 1459 N N . VAL A 1 189 ? -3.190 -1.139 17.324 1.00 94.38 189 VAL A N 1
ATOM 1460 C CA . VAL A 1 189 ? -3.335 -2.170 18.358 1.00 94.38 189 VAL A CA 1
ATOM 1461 C C . VAL A 1 189 ? -3.715 -3.483 17.680 1.00 94.38 189 VAL A C 1
ATOM 1463 O O . VAL A 1 189 ? -4.676 -3.539 16.918 1.00 94.38 189 VAL A O 1
ATOM 1466 N N . ILE A 1 190 ? -2.971 -4.557 17.949 1.00 92.69 190 ILE A N 1
ATOM 1467 C CA . ILE A 1 190 ? -3.190 -5.883 17.349 1.00 92.69 190 ILE A CA 1
ATOM 1468 C C . ILE A 1 190 ? -3.384 -6.901 18.471 1.00 92.69 190 ILE A C 1
ATOM 1470 O O . ILE A 1 190 ? -2.533 -7.002 19.350 1.00 92.69 190 ILE A O 1
ATOM 1474 N N . ASP A 1 191 ? -4.504 -7.626 18.447 1.00 91.56 191 ASP A N 1
ATOM 1475 C CA . ASP A 1 191 ? -4.881 -8.687 19.393 1.00 91.56 191 ASP A CA 1
ATOM 1476 C C . ASP A 1 191 ? -4.713 -8.296 20.878 1.00 91.56 191 ASP A C 1
ATOM 1478 O O . ASP A 1 191 ? -4.295 -9.096 21.714 1.00 91.56 191 ASP A O 1
ATOM 1482 N N . GLY A 1 192 ? -5.017 -7.037 21.217 1.00 88.94 192 GLY A N 1
ATOM 1483 C CA . GLY A 1 192 ? -4.876 -6.506 22.581 1.00 88.94 192 GLY A CA 1
ATOM 1484 C C . GLY A 1 192 ? -3.426 -6.315 23.047 1.00 88.94 192 GLY A C 1
ATOM 1485 O O . GLY A 1 192 ? -3.185 -6.120 24.237 1.00 88.94 192 GLY A O 1
ATOM 1486 N N . GLY A 1 193 ? -2.460 -6.388 22.128 1.00 91.94 193 GLY A N 1
ATOM 1487 C CA . GLY A 1 193 ? -1.059 -6.071 22.374 1.00 91.94 193 GLY A CA 1
ATOM 1488 C C . GLY A 1 193 ? -0.812 -4.582 22.660 1.00 91.94 193 GLY A C 1
ATOM 1489 O O . GLY A 1 193 ? -1.748 -3.781 22.691 1.00 91.94 193 GLY A O 1
ATOM 1490 N N . PRO A 1 194 ? 0.456 -4.187 22.875 1.00 93.31 194 PRO A N 1
ATOM 1491 C CA . PRO A 1 194 ? 0.793 -2.793 23.137 1.00 93.31 194 PRO A CA 1
ATOM 1492 C C . PRO A 1 194 ? 0.462 -1.907 21.931 1.00 93.31 194 PRO A C 1
ATOM 1494 O O . PRO A 1 194 ? 0.693 -2.300 20.785 1.00 9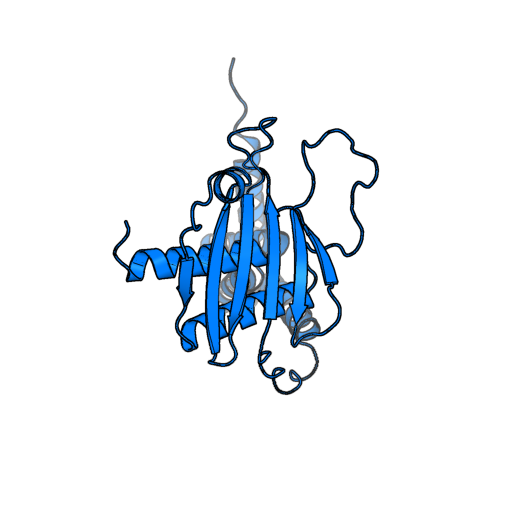3.31 194 PRO A O 1
ATOM 1497 N N . GLU A 1 195 ? -0.028 -0.697 22.208 1.00 93.75 195 GLU A N 1
ATOM 1498 C CA . GLU A 1 195 ? -0.216 0.336 21.191 1.00 93.75 195 GLU A CA 1
ATOM 1499 C C . GLU A 1 195 ? 1.131 0.686 20.550 1.00 93.75 195 GLU A C 1
ATOM 1501 O O . GLU A 1 195 ? 2.121 0.955 21.237 1.00 93.75 195 GLU A O 1
ATOM 1506 N N . ARG A 1 196 ? 1.163 0.676 19.218 1.00 93.44 196 ARG A N 1
ATOM 1507 C CA . ARG A 1 196 ? 2.286 1.170 18.421 1.00 93.44 196 ARG A CA 1
ATOM 1508 C C . ARG A 1 196 ? 1.870 2.455 17.733 1.00 93.44 196 ARG A C 1
ATOM 1510 O O . ARG A 1 196 ? 0.805 2.505 17.124 1.00 93.44 196 ARG A O 1
ATOM 1517 N N . ILE A 1 197 ? 2.715 3.473 17.825 1.00 90.62 197 ILE A N 1
ATOM 1518 C CA . ILE A 1 197 ? 2.466 4.784 17.230 1.00 90.62 197 ILE A CA 1
ATOM 1519 C C . ILE A 1 197 ? 3.388 4.947 16.028 1.00 90.62 197 ILE A C 1
ATOM 1521 O O . ILE A 1 197 ? 4.588 4.695 16.123 1.00 90.62 197 ILE A O 1
ATOM 1525 N N . TYR A 1 198 ? 2.812 5.390 14.919 1.00 88.56 198 TYR A N 1
ATOM 1526 C CA . TYR A 1 198 ? 3.512 5.717 13.689 1.00 88.56 198 TYR A CA 1
ATOM 1527 C C . TYR A 1 198 ? 3.146 7.132 13.246 1.00 88.56 198 TYR A C 1
ATOM 1529 O O . TYR A 1 198 ? 2.026 7.589 13.464 1.00 88.56 198 TYR A O 1
ATOM 1537 N N . TYR A 1 199 ? 4.076 7.800 12.579 1.00 85.69 199 TYR A N 1
ATOM 1538 C CA . TYR A 1 199 ? 3.895 9.105 11.955 1.00 85.69 199 TYR A CA 1
ATOM 1539 C C . TYR A 1 199 ? 4.098 8.968 10.454 1.00 85.69 199 TYR A C 1
ATOM 1541 O O . TYR A 1 199 ? 5.032 8.296 10.005 1.00 85.69 199 TYR A O 1
ATOM 1549 N N . THR A 1 200 ? 3.231 9.589 9.660 1.00 79.44 200 THR A N 1
ATOM 1550 C CA . THR A 1 200 ? 3.296 9.442 8.206 1.00 79.44 200 THR A CA 1
ATOM 1551 C C . THR A 1 200 ? 2.747 10.650 7.461 1.00 79.44 200 THR A C 1
ATOM 1553 O O . THR A 1 200 ? 1.726 11.219 7.816 1.00 79.44 200 THR A O 1
ATOM 1556 N N . ASN A 1 201 ? 3.428 11.034 6.384 1.00 71.31 201 ASN A N 1
ATOM 1557 C CA . ASN A 1 201 ? 2.908 11.977 5.403 1.00 71.31 201 ASN A CA 1
ATOM 1558 C C . ASN A 1 201 ? 2.429 11.145 4.212 1.00 71.31 201 ASN A C 1
ATOM 1560 O O . ASN A 1 201 ? 3.271 10.613 3.487 1.00 71.31 201 ASN A O 1
ATOM 1564 N N . ASN A 1 202 ? 1.107 11.034 4.010 1.00 71.06 202 ASN A N 1
ATOM 1565 C CA . ASN A 1 202 ? 0.466 10.161 3.011 1.00 71.06 202 ASN A CA 1
ATOM 1566 C C . ASN A 1 202 ? 0.607 8.663 3.349 1.00 71.06 202 ASN A C 1
ATOM 1568 O O . ASN A 1 202 ? 1.313 7.910 2.659 1.00 71.06 202 ASN A O 1
ATOM 1572 N N . SER A 1 203 ? -0.103 8.254 4.408 1.00 73.94 203 SER A N 1
ATOM 1573 C CA . SER A 1 203 ? -0.064 6.898 4.951 1.00 73.94 203 SER A CA 1
ATOM 1574 C C . SER A 1 203 ? -0.321 5.829 3.884 1.00 73.94 203 SER A C 1
ATOM 1576 O O . SER A 1 203 ? -1.315 5.901 3.150 1.00 73.94 203 SER A O 1
ATOM 1578 N N . PRO A 1 204 ? 0.512 4.776 3.786 1.00 76.31 204 PRO A N 1
ATOM 1579 C CA . PRO A 1 204 ? 0.159 3.617 2.975 1.00 76.31 204 PRO A CA 1
ATOM 1580 C C . PRO A 1 204 ? -1.144 2.954 3.466 1.00 76.31 204 PRO A C 1
ATOM 1582 O O . PRO A 1 204 ? -1.878 2.400 2.644 1.00 76.31 204 PRO A O 1
ATOM 1585 N N . VAL A 1 205 ? -1.487 3.100 4.754 1.00 79.56 205 VAL A N 1
ATOM 1586 C CA . VAL A 1 205 ? -2.774 2.672 5.326 1.00 79.56 205 VAL A CA 1
ATOM 1587 C C . VAL A 1 205 ? -3.929 3.488 4.754 1.00 79.56 205 VAL A C 1
ATOM 1589 O O . VAL A 1 205 ? -4.909 2.905 4.295 1.00 79.56 205 VAL A O 1
ATOM 1592 N N . ASP A 1 206 ? -3.794 4.814 4.683 1.00 81.44 206 ASP A N 1
ATOM 1593 C CA . ASP A 1 206 ? -4.799 5.694 4.074 1.00 81.44 206 ASP A CA 1
ATOM 1594 C C . ASP A 1 206 ? -5.019 5.352 2.590 1.00 81.44 206 ASP A C 1
ATOM 1596 O O . ASP A 1 206 ? -6.158 5.228 2.134 1.00 81.44 206 ASP A O 1
ATOM 1600 N N . ARG A 1 207 ? -3.947 5.078 1.834 1.00 84.31 207 ARG A N 1
ATOM 1601 C CA . ARG A 1 207 ? -4.065 4.641 0.430 1.00 84.31 207 ARG A CA 1
ATOM 1602 C C . ARG A 1 207 ? -4.822 3.321 0.286 1.00 84.31 207 ARG A C 1
ATOM 1604 O O . ARG A 1 207 ? -5.707 3.222 -0.572 1.00 84.31 207 ARG A O 1
ATOM 1611 N N . ALA A 1 208 ? -4.479 2.317 1.095 1.00 86.25 208 ALA A N 1
ATOM 1612 C CA . ALA A 1 208 ? -5.166 1.027 1.095 1.00 86.25 208 ALA A CA 1
ATOM 1613 C C . ALA A 1 208 ? -6.644 1.211 1.464 1.00 86.25 208 ALA A C 1
ATOM 1615 O O . ALA A 1 208 ? -7.541 0.766 0.745 1.00 86.25 208 ALA A O 1
ATOM 1616 N N . LEU A 1 209 ? -6.917 1.962 2.525 1.00 85.50 209 LEU A N 1
ATOM 1617 C CA . LEU A 1 209 ? -8.268 2.213 2.988 1.00 85.50 209 LEU A CA 1
ATOM 1618 C C . LEU A 1 209 ? -9.109 2.978 1.962 1.00 85.50 209 LEU A C 1
ATOM 1620 O O . LEU A 1 209 ? -10.209 2.534 1.642 1.00 85.50 209 LEU A O 1
ATOM 1624 N N . LYS A 1 210 ? -8.606 4.077 1.385 1.00 87.38 210 LYS A N 1
ATOM 1625 C CA . LYS A 1 210 ? -9.305 4.844 0.337 1.00 87.38 210 LYS A CA 1
ATOM 1626 C C . LYS A 1 210 ? -9.671 3.966 -0.856 1.00 87.38 210 LYS A C 1
ATOM 1628 O O . LYS A 1 210 ? -10.776 4.086 -1.391 1.00 87.38 210 LYS A O 1
ATOM 1633 N N . LYS A 1 211 ? -8.783 3.049 -1.256 1.00 90.31 211 LYS A N 1
ATOM 1634 C CA . LYS A 1 211 ? -9.056 2.054 -2.305 1.00 90.31 211 LYS A CA 1
ATOM 1635 C C . LYS A 1 211 ? -10.242 1.153 -1.928 1.00 90.31 211 LYS A C 1
ATOM 1637 O O . LYS A 1 211 ? -11.169 1.025 -2.731 1.00 90.31 211 LYS A O 1
ATOM 1642 N N . HIS A 1 212 ? -10.252 0.575 -0.725 1.00 90.38 212 HIS A N 1
ATOM 1643 C CA . HIS A 1 212 ? -11.334 -0.314 -0.266 1.00 90.38 212 HIS A CA 1
ATOM 1644 C C . HIS A 1 212 ? -12.648 0.432 0.005 1.00 90.38 212 HIS A C 1
ATOM 1646 O O . HIS A 1 212 ? -13.713 -0.058 -0.364 1.00 90.38 212 HIS A O 1
ATOM 1652 N N . LEU A 1 213 ? -12.598 1.647 0.555 1.00 88.00 213 LEU A N 1
ATOM 1653 C CA . LEU A 1 213 ? -13.766 2.510 0.742 1.00 88.00 213 LEU A CA 1
ATOM 1654 C C . LEU A 1 213 ? -14.403 2.892 -0.593 1.00 88.00 213 LEU A C 1
ATOM 1656 O O . LEU A 1 213 ? -15.622 2.821 -0.730 1.00 88.00 213 LEU A O 1
ATO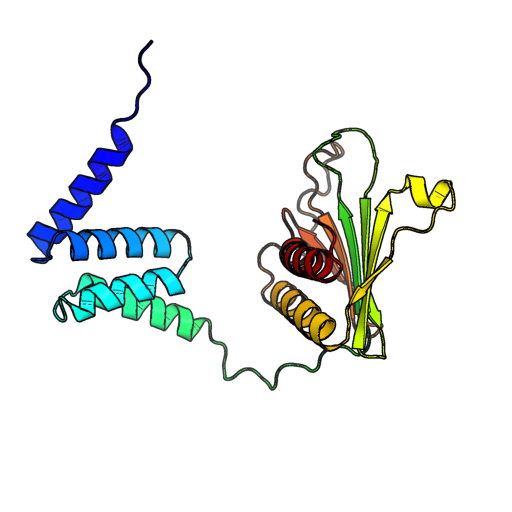M 1660 N N . LYS A 1 214 ? -13.599 3.245 -1.604 1.00 89.31 214 LYS A N 1
ATOM 1661 C CA . LYS A 1 214 ? -14.099 3.553 -2.951 1.00 89.31 214 LYS A CA 1
ATOM 1662 C C . LYS A 1 214 ? -14.784 2.345 -3.592 1.00 89.31 214 LYS A C 1
ATOM 1664 O O . LYS A 1 214 ? -15.862 2.492 -4.174 1.00 89.31 214 LYS A O 1
ATOM 1669 N N . ALA A 1 215 ? -14.189 1.157 -3.467 1.00 85.06 215 ALA A N 1
ATOM 1670 C CA . ALA A 1 215 ? -14.810 -0.085 -3.921 1.00 85.06 215 ALA A CA 1
ATOM 1671 C C . ALA A 1 215 ? -16.143 -0.334 -3.193 1.00 85.06 215 ALA A C 1
ATOM 1673 O O . ALA A 1 215 ? -17.171 -0.535 -3.839 1.00 85.06 215 ALA A O 1
ATOM 1674 N N . ARG A 1 216 ? -16.159 -0.199 -1.861 1.00 87.94 216 ARG A N 1
ATOM 1675 C CA . ARG A 1 216 ? -17.357 -0.410 -1.041 1.00 87.94 216 ARG A CA 1
ATOM 1676 C C . ARG A 1 216 ? -18.474 0.585 -1.347 1.00 87.94 216 ARG A C 1
ATOM 1678 O O . ARG A 1 216 ? -19.636 0.200 -1.436 1.00 87.94 216 ARG A O 1
ATOM 1685 N N . ARG A 1 217 ? -18.126 1.855 -1.549 1.00 85.25 217 ARG A N 1
ATOM 1686 C CA . ARG A 1 217 ? -19.056 2.917 -1.951 1.00 85.25 217 ARG A CA 1
ATOM 1687 C C . ARG A 1 217 ? -19.731 2.579 -3.288 1.00 85.25 217 ARG A C 1
ATOM 1689 O O . ARG A 1 217 ? -20.948 2.705 -3.398 1.00 85.25 217 ARG A O 1
ATOM 1696 N N . THR A 1 218 ? -18.953 2.070 -4.246 1.00 87.06 218 THR A N 1
ATOM 1697 C CA . THR A 1 218 ? -19.446 1.635 -5.564 1.00 87.06 218 THR A CA 1
ATOM 1698 C C . THR A 1 218 ? -20.426 0.461 -5.440 1.00 87.06 218 THR A C 1
ATOM 1700 O O . THR A 1 218 ? -21.499 0.500 -6.034 1.00 87.06 218 THR A O 1
ATOM 1703 N N . GLU A 1 219 ? -20.108 -0.558 -4.633 1.00 86.50 219 GLU A N 1
ATOM 1704 C CA . GLU A 1 219 ? -20.996 -1.712 -4.387 1.00 86.50 219 GLU A CA 1
ATOM 1705 C C . GLU A 1 219 ? -22.330 -1.323 -3.744 1.00 86.50 219 GLU A C 1
ATOM 1707 O O . GLU A 1 219 ? -23.363 -1.921 -4.037 1.00 86.50 219 GLU A O 1
ATOM 1712 N N . LEU A 1 220 ? -22.308 -0.324 -2.861 1.00 87.81 220 LEU A N 1
ATOM 1713 C CA . LEU A 1 220 ? -23.499 0.191 -2.188 1.00 87.81 220 LEU A CA 1
ATOM 1714 C C . LEU A 1 220 ? -24.329 1.142 -3.070 1.00 87.81 220 LEU A C 1
ATOM 1716 O O . LEU A 1 220 ? -25.362 1.630 -2.621 1.00 87.81 220 LEU A O 1
ATOM 1720 N N . GLY A 1 221 ? -23.906 1.401 -4.312 1.00 88.94 221 GLY A N 1
ATOM 1721 C CA . GLY A 1 221 ? -24.639 2.243 -5.260 1.00 88.94 221 GLY A CA 1
ATOM 1722 C C . GLY A 1 221 ? -24.491 3.748 -5.022 1.00 88.94 221 GLY A C 1
ATOM 1723 O O . GLY A 1 221 ? -25.257 4.530 -5.578 1.00 88.94 221 GLY A O 1
ATOM 1724 N N . TYR A 1 222 ? -23.513 4.171 -4.221 1.00 80.00 222 TYR A N 1
ATOM 1725 C CA . TYR A 1 222 ? -23.203 5.586 -4.033 1.00 80.00 222 TYR A CA 1
ATOM 1726 C C . TYR A 1 222 ? -22.245 6.046 -5.144 1.00 80.00 222 TYR A C 1
ATOM 1728 O O . TYR A 1 222 ? -21.051 5.746 -5.101 1.00 80.00 222 TYR A O 1
ATOM 1736 N N . SER A 1 223 ? -22.754 6.771 -6.143 1.00 71.19 223 SER A N 1
ATOM 1737 C CA . SER A 1 223 ? -21.935 7.421 -7.183 1.00 71.19 223 SER A CA 1
ATOM 1738 C C . SER A 1 223 ? -21.167 8.630 -6.660 1.00 71.19 223 SER A C 1
ATOM 1740 O O . SER A 1 223 ? -21.698 9.321 -5.759 1.00 71.19 223 SER A O 1
#

Foldseek 3Di:
DDDDDPDPVVVLVVQLVCCCVVVVADSVLSNLQVVLVVCVVVVVLVSSLVSLVVSCVVVVPRPSSVVSNVVSVVVVVVVPDDPPDPPPPAFLKKKKKKWDDPPVDPPDQFIWIWMWMQHNVQKIKIFIDTPVCVVVVHGTDIDIGDNVLSVVLRVQQVVQVVVCPQKDQDFPPPPPPPPGQGFMWMWMDGNNDDIGIIGGDPRSNVVSVVVSVVVSCVVVVND

InterPro domains:
  IPR019734 Tetratricopeptide repeat [PS50005] (29-62)

Nearest PDB structures (foldseek):
  6gxz-assembly2_C  TM=9.596E-01  e=6.021E-01  Homo sapiens
  1iyg-assembly1_A  TM=6.544E-01  e=1.369E+00  Mus musculus
  7t7t-assembly1_A  TM=5.111E-01  e=3.114E+00  Citrus unshiu
  7tzl-assembly1_B  TM=4.701E-01  e=5.678E-01  Streptomyces griseofuscus
  7tzl-assembly1_A  TM=3.871E-01  e=5.049E-01  Streptomyces griseofuscus

pLDDT: mean 80.13, std 15.61, range [39.81, 96.69]

Solvent-accessible surface area (backbone atoms only — not comparable to full-atom values): 12499 Å² total; per-residue (Å²): 141,83,84,88,78,67,73,70,62,50,60,52,52,51,52,32,51,46,36,26,69,77,64,72,35,53,72,66,42,17,48,32,45,56,52,16,52,60,26,44,79,69,67,42,49,72,62,15,43,54,29,21,49,55,33,35,75,78,36,74,82,42,60,68,38,50,52,52,41,48,54,51,49,49,53,53,50,70,66,50,60,73,82,70,68,77,74,73,76,78,71,57,28,35,38,39,38,35,46,43,76,54,85,89,46,80,92,56,91,56,41,32,42,37,37,40,35,38,38,81,85,44,26,24,41,37,38,52,38,42,62,65,34,66,78,72,69,49,79,52,63,71,48,76,40,55,40,75,56,26,52,53,52,50,48,55,35,49,53,41,60,71,69,38,66,62,52,30,82,55,74,94,60,89,78,64,87,66,87,82,77,73,45,36,48,34,40,40,32,52,65,85,48,75,78,43,61,35,27,18,74,79,37,56,51,55,55,50,48,53,53,53,50,53,53,51,37,50,77,73,68,55,128

Sequence (223 aa):
MSRASTSTSSCREDNIAYFMSSHGLDRDSAQLLHRGERLQEKGQLDQALLYFRRVLDRHPGCVEARTNVTLITDFMNARTLPPLPERSPLPGQAEISWYGESAELPGTACEHYHELKRLPNGRSEFTSGSGLDDEIGGSAPKIVFPPAQSDLLWREILDAIEDGSGLSDTDPNPFDLAWGTVGERMAVVIDGGPERIYYTNNSPVDRALKKHLKARRTELGYS